Protein AF-A0A174LPF7-F1 (afdb_monomer_lite)

Structure (mmCIF, N/CA/C/O backbone):
data_AF-A0A174LPF7-F1
#
_entry.id   AF-A0A174LPF7-F1
#
loop_
_atom_site.group_PDB
_atom_site.id
_atom_site.type_symbol
_atom_site.label_atom_id
_atom_site.label_alt_id
_atom_site.label_comp_id
_atom_site.label_asym_id
_atom_site.label_entity_id
_atom_site.label_seq_id
_atom_site.pdbx_PDB_ins_code
_atom_site.Cartn_x
_atom_site.Cartn_y
_atom_site.Cartn_z
_atom_site.occupancy
_atom_site.B_iso_or_equiv
_atom_site.auth_seq_id
_atom_site.auth_comp_id
_atom_site.auth_asym_id
_atom_site.auth_atom_id
_atom_site.pdbx_PDB_model_num
ATOM 1 N N . MET A 1 1 ? 4.702 -25.827 23.800 1.00 35.09 1 MET A N 1
ATOM 2 C CA . MET A 1 1 ? 4.979 -24.722 24.752 1.00 35.09 1 MET A CA 1
ATOM 3 C C . MET A 1 1 ? 6.269 -23.929 24.448 1.00 35.09 1 MET A C 1
ATOM 5 O O . MET A 1 1 ? 6.502 -22.934 25.116 1.00 35.09 1 MET A O 1
ATOM 9 N N . GLN A 1 2 ? 7.081 -24.295 23.437 1.00 24.25 2 GLN A N 1
ATOM 10 C CA . GLN A 1 2 ? 8.323 -23.576 23.075 1.00 24.25 2 GLN A CA 1
ATOM 11 C C . GLN A 1 2 ? 8.188 -22.575 21.905 1.00 24.25 2 GLN A C 1
ATOM 13 O O . GLN A 1 2 ? 8.944 -21.614 21.863 1.00 24.25 2 GLN A O 1
ATOM 18 N N . ALA A 1 3 ? 7.202 -22.719 21.009 1.00 25.81 3 ALA A N 1
ATOM 19 C CA . ALA A 1 3 ? 7.060 -21.836 19.839 1.00 25.81 3 ALA A CA 1
ATOM 20 C C . ALA A 1 3 ? 6.482 -20.435 20.152 1.00 25.81 3 ALA A C 1
ATOM 22 O O . ALA A 1 3 ? 6.782 -19.470 19.453 1.00 25.81 3 ALA A O 1
ATOM 23 N N . LEU A 1 4 ? 5.700 -20.305 21.235 1.00 27.72 4 LEU A N 1
ATOM 24 C CA . LEU A 1 4 ? 5.130 -19.019 21.664 1.00 27.72 4 LEU A CA 1
ATOM 25 C C . LEU A 1 4 ? 6.169 -18.113 22.350 1.00 27.72 4 LEU A C 1
ATOM 27 O O . LEU A 1 4 ? 6.039 -16.897 22.313 1.00 27.72 4 LEU A O 1
ATOM 31 N N . ARG A 1 5 ? 7.224 -18.692 22.950 1.00 26.38 5 ARG A N 1
ATOM 32 C CA . ARG A 1 5 ? 8.275 -17.911 23.622 1.00 26.38 5 ARG A CA 1
ATOM 33 C C . ARG A 1 5 ? 9.136 -17.118 22.642 1.00 26.38 5 ARG A C 1
ATOM 35 O O . ARG A 1 5 ? 9.569 -16.038 23.010 1.00 26.38 5 ARG A O 1
ATOM 42 N N . LEU A 1 6 ? 9.370 -17.605 21.420 1.00 26.08 6 LEU A N 1
ATOM 43 C CA . LEU A 1 6 ? 10.203 -16.862 20.467 1.00 26.08 6 LEU A CA 1
ATOM 44 C C . LEU A 1 6 ? 9.486 -15.632 19.892 1.00 26.08 6 LEU A C 1
ATOM 46 O O . LEU A 1 6 ? 10.081 -14.565 19.849 1.00 26.08 6 LEU A O 1
ATOM 50 N N . HIS A 1 7 ? 8.208 -15.734 19.521 1.00 30.88 7 HIS A N 1
ATOM 51 C CA . HIS A 1 7 ? 7.513 -14.619 18.863 1.00 30.88 7 HIS A CA 1
ATOM 52 C C . HIS A 1 7 ? 7.208 -13.449 19.813 1.00 30.88 7 HIS A C 1
ATOM 54 O O . HIS A 1 7 ? 7.382 -12.292 19.438 1.00 30.88 7 HIS A O 1
ATOM 60 N N . SER A 1 8 ? 6.822 -13.725 21.064 1.00 35.22 8 SER A N 1
ATOM 61 C CA . SER A 1 8 ? 6.536 -12.668 22.047 1.00 35.22 8 SER A CA 1
ATOM 62 C C . SER A 1 8 ? 7.795 -11.940 22.531 1.00 35.22 8 SER A C 1
ATOM 64 O O . SER A 1 8 ? 7.734 -10.749 22.826 1.00 35.22 8 SER A O 1
ATOM 66 N N . ILE A 1 9 ? 8.937 -12.637 22.606 1.00 35.50 9 ILE A N 1
ATOM 67 C CA . ILE A 1 9 ? 10.212 -12.031 23.017 1.00 35.50 9 ILE A CA 1
ATOM 68 C C . ILE A 1 9 ? 10.747 -11.114 21.912 1.00 35.50 9 ILE A C 1
ATOM 70 O O . ILE A 1 9 ? 11.198 -10.022 22.226 1.00 35.50 9 ILE A O 1
ATOM 74 N N . VAL A 1 10 ? 10.640 -11.499 20.636 1.00 39.59 10 VAL A N 1
ATOM 75 C CA . VAL A 1 10 ? 11.173 -10.704 19.512 1.00 39.59 10 VAL A CA 1
ATOM 76 C C . VAL A 1 10 ? 10.425 -9.376 19.324 1.00 39.59 10 VAL A C 1
ATOM 78 O O . VAL A 1 10 ? 11.067 -8.356 19.091 1.00 39.59 10 VAL A O 1
ATOM 81 N N . ILE A 1 11 ? 9.097 -9.344 19.500 1.00 50.88 11 ILE A N 1
ATOM 82 C CA . ILE A 1 11 ? 8.309 -8.099 19.385 1.00 50.88 11 ILE A CA 1
ATOM 83 C C . ILE A 1 11 ? 8.646 -7.118 20.517 1.00 50.88 11 ILE A C 1
ATOM 85 O O . ILE A 1 11 ? 8.872 -5.937 20.268 1.00 50.88 11 ILE A O 1
ATOM 89 N N . MET A 1 12 ? 8.722 -7.603 21.760 1.00 55.94 12 MET A N 1
ATOM 90 C CA . MET A 1 12 ? 9.092 -6.757 22.903 1.00 55.94 12 MET A CA 1
ATOM 91 C C . MET A 1 12 ? 10.552 -6.298 22.817 1.00 55.94 12 MET A C 1
ATOM 93 O O . MET A 1 12 ? 10.872 -5.200 23.258 1.00 55.94 12 MET A O 1
ATOM 97 N N . HIS A 1 13 ? 11.436 -7.108 22.225 1.00 53.22 13 HIS A N 1
ATOM 98 C CA . HIS A 1 13 ? 12.832 -6.732 22.011 1.00 53.22 13 HIS A CA 1
ATOM 99 C C . HIS A 1 13 ? 12.942 -5.561 21.028 1.00 53.22 13 HIS A C 1
ATOM 101 O O . HIS A 1 13 ? 13.499 -4.531 21.388 1.00 53.22 13 HIS A O 1
ATOM 107 N N . LEU A 1 14 ? 12.282 -5.643 19.867 1.00 58.81 14 LEU A N 1
ATOM 108 C CA . LEU A 1 14 ? 12.283 -4.569 18.866 1.00 58.81 14 LEU A CA 1
ATOM 109 C C . LEU A 1 14 ? 11.761 -3.229 19.421 1.00 58.81 14 LEU A C 1
ATOM 111 O O . LEU A 1 14 ? 12.292 -2.162 19.114 1.00 58.81 14 LEU A O 1
ATOM 115 N N . LEU A 1 15 ? 10.715 -3.268 20.251 1.00 62.91 15 LEU A N 1
ATOM 116 C CA . LEU A 1 15 ? 10.114 -2.054 20.812 1.00 62.91 15 LEU A CA 1
ATOM 117 C C . LEU A 1 15 ? 10.929 -1.459 21.964 1.00 62.91 15 LEU A C 1
ATOM 119 O O . LEU A 1 15 ? 10.919 -0.241 22.144 1.00 62.91 15 LEU A O 1
ATOM 123 N N . SER A 1 16 ? 11.632 -2.294 22.725 1.00 68.06 16 SER A N 1
ATOM 124 C CA . SER A 1 16 ? 12.171 -1.921 24.036 1.00 68.06 16 SER A CA 1
ATOM 125 C C . SER A 1 16 ? 13.681 -2.139 24.175 1.00 68.06 16 SER A C 1
ATOM 127 O O . SER A 1 16 ? 14.219 -2.079 25.282 1.00 68.06 16 SER A O 1
ATOM 129 N N . GLU A 1 17 ? 14.384 -2.388 23.066 1.00 68.62 17 GLU A N 1
ATOM 130 C CA . GLU A 1 17 ? 15.843 -2.485 23.017 1.00 68.62 17 GLU A CA 1
ATOM 131 C C . GLU A 1 17 ? 16.508 -1.182 23.509 1.00 68.62 17 GLU A C 1
ATOM 133 O O . GLU A 1 17 ? 16.209 -0.101 22.990 1.00 68.62 17 GLU A O 1
ATOM 138 N N . PRO A 1 18 ? 17.447 -1.248 24.479 1.00 62.38 18 PRO A N 1
ATOM 139 C CA . PRO A 1 18 ? 18.093 -0.057 25.040 1.00 62.38 18 PRO A CA 1
ATOM 140 C C . PRO A 1 18 ? 18.895 0.765 24.023 1.00 62.38 18 PRO A C 1
ATOM 142 O O . PRO A 1 18 ? 19.121 1.955 24.233 1.00 62.38 18 PRO A O 1
ATOM 145 N N . VAL A 1 19 ? 19.348 0.125 22.941 1.00 60.69 19 VAL A N 1
ATOM 146 C CA . VAL A 1 19 ? 20.126 0.738 21.862 1.00 60.69 19 VAL A CA 1
ATOM 147 C C . VAL A 1 19 ? 19.432 0.408 20.545 1.00 60.69 19 VAL A C 1
ATOM 149 O O . VAL A 1 19 ? 19.578 -0.696 20.043 1.00 60.69 19 VAL A O 1
ATOM 152 N N . GLY A 1 20 ? 18.677 1.362 19.998 1.00 60.75 20 GLY A N 1
ATOM 153 C CA . GLY A 1 20 ? 18.018 1.217 18.693 1.00 60.75 20 GLY A CA 1
ATOM 154 C C . GLY A 1 20 ? 16.571 0.712 18.717 1.00 60.75 20 GLY A C 1
ATOM 155 O O . GLY A 1 20 ? 15.952 0.675 17.658 1.00 60.75 20 GLY A O 1
ATOM 156 N N . GLY A 1 21 ? 16.004 0.386 19.885 1.00 63.28 21 GLY A N 1
ATOM 157 C CA . GLY A 1 21 ? 14.573 0.097 20.013 1.00 63.28 21 GLY A CA 1
ATOM 158 C C . GLY A 1 21 ? 13.701 1.356 19.935 1.00 63.28 21 GLY A C 1
ATOM 159 O O . GLY A 1 21 ? 14.179 2.478 20.124 1.00 63.28 21 GLY A O 1
ATOM 160 N N . LEU A 1 22 ? 12.392 1.186 19.729 1.00 69.44 22 LEU A N 1
ATOM 161 C CA . LEU A 1 22 ? 11.415 2.289 19.617 1.00 69.44 22 LEU A CA 1
ATOM 162 C C . LEU A 1 22 ? 11.055 2.966 20.961 1.00 69.44 22 LEU A C 1
ATOM 164 O O . LEU A 1 22 ? 10.021 3.619 21.090 1.00 69.44 22 LEU A O 1
ATOM 168 N N . GLY A 1 23 ? 11.919 2.843 21.973 1.00 74.12 23 GLY A N 1
ATOM 169 C CA . GLY A 1 23 ? 11.807 3.554 23.248 1.00 74.12 23 GLY A CA 1
ATOM 170 C C . GLY A 1 23 ? 10.799 2.983 24.251 1.00 74.12 23 GLY A C 1
ATOM 171 O O . GLY A 1 23 ? 10.573 3.631 25.281 1.00 74.12 23 GLY A O 1
ATOM 172 N N . GLY A 1 24 ? 10.240 1.800 23.982 1.00 76.75 24 GLY A N 1
ATOM 173 C CA . GLY A 1 24 ? 9.290 1.087 24.835 1.00 76.75 24 GLY A CA 1
ATOM 174 C C . GLY A 1 24 ? 9.879 0.591 26.159 1.00 76.75 24 GLY A C 1
ATOM 175 O O . GLY A 1 24 ? 11.095 0.544 26.362 1.00 76.75 24 GLY A O 1
ATOM 176 N N . ASP A 1 25 ? 8.999 0.228 27.094 1.00 80.88 25 ASP A N 1
ATOM 177 C CA . ASP A 1 25 ? 9.396 -0.394 28.360 1.00 80.88 25 ASP A CA 1
ATOM 178 C C . ASP A 1 25 ? 9.857 -1.837 28.145 1.00 80.88 25 ASP A C 1
ATOM 180 O O . ASP A 1 25 ? 9.194 -2.618 27.464 1.00 80.88 25 ASP A O 1
ATOM 184 N N . PHE A 1 26 ? 10.969 -2.223 28.764 1.00 79.88 26 PHE A N 1
ATOM 185 C CA . PHE A 1 26 ? 11.439 -3.616 28.822 1.00 79.88 26 PHE A CA 1
ATOM 186 C C . PHE A 1 26 ? 11.238 -4.241 30.212 1.00 79.88 26 PHE A C 1
ATOM 188 O O . PHE A 1 26 ? 11.341 -5.456 30.374 1.00 79.88 26 PHE A O 1
ATOM 195 N N . GLU A 1 27 ? 10.920 -3.420 31.212 1.00 83.56 27 GLU A N 1
ATOM 196 C CA . GLU A 1 27 ? 10.634 -3.829 32.582 1.00 83.56 27 GLU A CA 1
ATOM 197 C C . GLU A 1 27 ? 9.210 -3.431 32.962 1.00 83.56 27 GLU A C 1
ATOM 199 O O . GLU A 1 27 ? 8.747 -2.325 32.671 1.00 83.56 27 GLU A O 1
ATOM 204 N N . PHE A 1 28 ? 8.525 -4.336 33.661 1.00 88.81 28 PHE A N 1
ATOM 205 C CA . PHE A 1 28 ? 7.132 -4.161 34.050 1.00 88.81 28 PHE A CA 1
ATOM 206 C C . PHE A 1 28 ? 6.927 -4.560 35.508 1.00 88.81 28 PHE A C 1
ATOM 208 O O . PHE A 1 28 ? 7.426 -5.588 35.965 1.00 88.81 28 PHE A O 1
ATOM 215 N N . THR A 1 29 ? 6.150 -3.761 36.234 1.00 92.50 29 THR A N 1
ATOM 216 C CA . THR A 1 29 ? 5.689 -4.083 37.588 1.00 92.50 29 THR A CA 1
ATOM 217 C C . THR A 1 29 ? 4.285 -4.667 37.517 1.00 92.50 29 THR A C 1
ATOM 219 O O . THR A 1 29 ? 3.397 -4.062 36.918 1.00 92.50 29 THR A O 1
ATOM 222 N N . ILE A 1 30 ? 4.060 -5.827 38.139 1.00 93.69 30 ILE A N 1
ATOM 223 C CA . ILE A 1 30 ? 2.714 -6.400 38.274 1.00 93.69 30 ILE A CA 1
ATOM 224 C C . ILE A 1 30 ? 1.941 -5.575 39.304 1.00 93.69 30 ILE A C 1
ATOM 226 O O . ILE A 1 30 ? 2.319 -5.510 40.470 1.00 93.69 30 ILE A O 1
ATOM 230 N N . MET A 1 31 ? 0.846 -4.965 38.865 1.00 94.31 31 MET A N 1
ATOM 231 C CA . MET A 1 31 ? -0.029 -4.131 39.691 1.00 94.31 31 MET A CA 1
ATOM 232 C C . MET A 1 31 ? -1.136 -4.968 40.334 1.00 94.31 31 MET A C 1
ATOM 234 O O . MET A 1 31 ? -1.516 -4.739 41.478 1.00 94.31 31 MET A O 1
ATOM 238 N N . SER A 1 32 ? -1.658 -5.954 39.601 1.00 94.94 32 SER A N 1
ATOM 239 C CA . SER A 1 32 ? -2.578 -6.966 40.126 1.00 94.94 32 SER A CA 1
ATOM 240 C C . SER A 1 32 ? -2.555 -8.220 39.253 1.00 94.94 32 SER A C 1
ATOM 242 O O . SER A 1 32 ? -2.252 -8.148 38.060 1.00 94.94 32 SER A O 1
ATOM 244 N N . ALA A 1 33 ? -2.889 -9.367 39.843 1.00 94.44 33 ALA A N 1
ATOM 245 C CA . ALA A 1 33 ? -3.016 -10.631 39.132 1.00 94.44 33 ALA A CA 1
ATOM 246 C C . ALA A 1 33 ? -4.254 -11.385 39.627 1.00 94.44 33 ALA A C 1
ATOM 248 O O . ALA A 1 33 ? -4.364 -11.708 40.810 1.00 94.44 33 ALA A O 1
ATOM 249 N N . ALA A 1 34 ? -5.173 -11.661 38.710 1.00 93.12 34 ALA A N 1
ATOM 250 C CA . ALA A 1 34 ? -6.378 -12.449 38.914 1.00 93.12 34 ALA A CA 1
ATOM 251 C C . ALA A 1 34 ? -6.522 -13.476 37.771 1.00 93.12 34 ALA A C 1
ATOM 253 O O . ALA A 1 34 ? -5.907 -13.303 36.715 1.00 93.12 34 ALA A O 1
ATOM 254 N N . PRO A 1 35 ? -7.307 -14.558 37.946 1.00 90.19 35 PRO A N 1
ATOM 255 C CA . PRO A 1 35 ? -7.468 -15.582 36.911 1.00 90.19 35 PRO A CA 1
ATOM 256 C C . PRO A 1 35 ? -7.989 -15.057 35.566 1.00 90.19 35 PRO A C 1
ATOM 258 O O . PRO A 1 35 ? -7.721 -15.674 34.542 1.00 90.19 35 PRO A O 1
ATOM 261 N N . ASP A 1 36 ? -8.732 -13.952 35.574 1.00 90.81 36 ASP A N 1
ATOM 262 C CA . ASP A 1 36 ? -9.357 -13.307 34.417 1.00 90.81 36 ASP A CA 1
ATOM 263 C C . ASP A 1 36 ? -8.537 -12.142 33.844 1.00 90.81 36 ASP A C 1
ATOM 265 O O . ASP A 1 36 ? -8.788 -11.729 32.714 1.00 90.81 36 ASP A O 1
ATOM 269 N N . LYS A 1 37 ? -7.565 -11.601 34.590 1.00 92.69 37 LYS A N 1
ATOM 270 C CA . LYS A 1 37 ? -6.711 -10.502 34.121 1.00 92.69 37 LYS A CA 1
ATOM 271 C C . LYS A 1 37 ? -5.432 -10.340 34.933 1.00 92.69 37 LYS A C 1
ATOM 273 O O . LYS A 1 37 ? -5.424 -10.457 36.158 1.00 92.69 37 LYS A O 1
ATOM 278 N N . VAL A 1 38 ? -4.362 -9.942 34.255 1.00 93.88 38 VAL A N 1
ATOM 279 C CA . VAL A 1 38 ? -3.139 -9.434 34.890 1.00 93.88 38 VAL A CA 1
ATOM 280 C C . VAL A 1 38 ? -2.937 -7.995 34.447 1.00 93.88 38 VAL A C 1
ATOM 282 O O . VAL A 1 38 ? -2.972 -7.702 33.255 1.00 93.88 38 VAL A O 1
ATOM 285 N N . VAL A 1 39 ? -2.731 -7.093 35.401 1.00 93.31 39 VAL A N 1
ATOM 286 C CA . VAL A 1 39 ? -2.474 -5.677 35.128 1.00 93.31 39 VAL A CA 1
ATOM 287 C C . VAL A 1 39 ? -1.027 -5.372 35.475 1.00 93.31 39 VAL A C 1
ATOM 289 O O . VAL A 1 39 ? -0.579 -5.677 36.581 1.00 93.31 39 VAL A O 1
ATOM 292 N N . MET A 1 40 ? -0.304 -4.756 34.549 1.00 94.19 40 MET A N 1
ATOM 293 C CA . MET A 1 40 ? 1.101 -4.385 34.701 1.00 94.19 40 MET A CA 1
ATOM 294 C C . MET A 1 40 ? 1.310 -2.905 34.376 1.00 94.19 40 MET A C 1
ATOM 296 O O . MET A 1 40 ? 0.501 -2.309 33.670 1.00 94.19 40 MET A O 1
ATOM 300 N N . SER A 1 41 ? 2.394 -2.318 34.874 1.00 92.25 41 SER A N 1
ATOM 301 C CA . SER A 1 41 ? 2.834 -0.962 34.531 1.00 92.25 41 SER A CA 1
ATOM 302 C C . SER A 1 41 ? 4.277 -0.994 34.035 1.00 92.25 41 SER A C 1
ATOM 304 O O . SER A 1 41 ? 5.121 -1.619 34.681 1.00 92.25 41 SER A O 1
ATOM 306 N N . GLY A 1 42 ? 4.562 -0.348 32.904 1.00 88.81 42 GLY A N 1
ATOM 307 C CA . GLY A 1 42 ? 5.932 -0.154 32.418 1.00 88.81 42 GLY A CA 1
ATOM 308 C C . GLY A 1 42 ? 6.747 0.715 33.379 1.00 88.81 42 GLY A C 1
ATOM 309 O O . GLY A 1 42 ? 6.222 1.678 33.936 1.00 88.81 42 GLY A O 1
ATOM 310 N N . THR A 1 43 ? 8.013 0.393 33.632 1.00 85.38 43 THR A N 1
ATOM 311 C CA . THR A 1 43 ? 8.812 1.112 34.646 1.00 85.38 43 THR A CA 1
ATOM 312 C C . THR A 1 43 ? 9.196 2.532 34.230 1.00 85.38 43 THR A C 1
ATOM 314 O O . THR A 1 43 ? 9.248 3.422 35.087 1.00 85.38 43 THR A O 1
ATOM 317 N N . LYS A 1 44 ? 9.425 2.764 32.934 1.00 84.38 44 LYS A N 1
ATOM 318 C CA . LYS A 1 44 ? 9.841 4.044 32.354 1.00 84.38 44 LYS A CA 1
ATOM 319 C C . LYS A 1 44 ? 8.640 4.883 31.935 1.00 84.38 44 LYS A C 1
ATOM 321 O O . LYS A 1 44 ? 8.530 6.020 32.385 1.00 84.38 44 LYS A O 1
ATOM 326 N N . THR A 1 45 ? 7.744 4.354 31.099 1.00 85.31 45 THR A N 1
ATOM 327 C CA . THR A 1 45 ? 6.606 5.142 30.578 1.00 85.31 45 THR A CA 1
ATOM 328 C C . THR A 1 45 ? 5.441 5.223 31.556 1.00 85.31 45 THR A C 1
ATOM 330 O O . T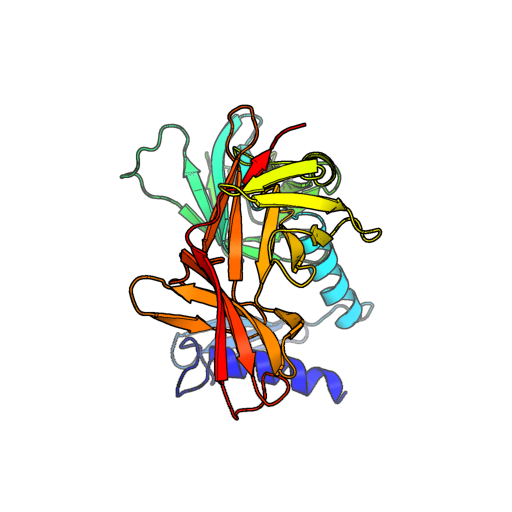HR A 1 45 ? 4.628 6.135 31.460 1.00 85.31 45 THR A O 1
ATOM 333 N N . ARG A 1 46 ? 5.357 4.276 32.503 1.00 88.44 46 ARG A N 1
ATOM 334 C CA . ARG A 1 46 ? 4.206 4.082 33.401 1.00 88.44 46 ARG A CA 1
ATOM 335 C C . ARG A 1 46 ? 2.905 3.709 32.691 1.00 88.44 46 ARG A C 1
ATOM 337 O O . ARG A 1 46 ? 1.864 3.663 33.346 1.00 88.44 46 ARG A O 1
ATOM 344 N N . ASN A 1 47 ? 2.962 3.341 31.410 1.00 85.50 47 ASN A N 1
ATOM 345 C CA . ASN A 1 47 ? 1.812 2.820 30.681 1.00 85.50 47 ASN A CA 1
ATOM 346 C C . ASN A 1 47 ? 1.257 1.563 31.354 1.00 85.50 47 ASN A C 1
ATOM 348 O O . ASN A 1 47 ? 2.007 0.681 31.779 1.00 85.50 47 ASN A O 1
ATOM 352 N N . MET A 1 48 ? -0.070 1.488 31.434 1.00 86.88 48 MET A N 1
ATOM 353 C CA . MET A 1 48 ? -0.788 0.367 32.029 1.00 86.88 48 MET A CA 1
ATOM 354 C C . MET A 1 48 ? -1.120 -0.671 30.956 1.00 86.88 48 MET A C 1
ATOM 356 O O . MET A 1 48 ? -1.759 -0.361 29.955 1.00 86.88 48 MET A O 1
ATOM 360 N N . ILE A 1 49 ? -0.719 -1.918 31.183 1.00 86.38 49 ILE A N 1
ATOM 361 C CA . ILE A 1 49 ? -0.959 -3.048 30.285 1.00 86.38 49 ILE A CA 1
ATOM 362 C C . ILE A 1 49 ? -1.919 -4.009 30.971 1.00 86.38 49 ILE A C 1
ATOM 364 O O . ILE A 1 49 ? -1.644 -4.490 32.070 1.00 86.38 49 ILE A O 1
ATOM 368 N N . THR A 1 50 ? -3.033 -4.316 30.309 1.00 87.88 50 THR A N 1
ATOM 369 C CA . THR A 1 50 ? -3.980 -5.338 30.768 1.00 87.88 50 THR A CA 1
ATOM 370 C C . THR A 1 50 ? -3.850 -6.575 29.894 1.00 87.88 50 THR A C 1
ATOM 372 O O . THR A 1 50 ? -4.165 -6.543 28.707 1.00 87.88 50 THR A O 1
ATOM 375 N N . LEU A 1 51 ? -3.400 -7.676 30.486 1.00 87.88 51 LEU A N 1
ATOM 376 C CA . LEU A 1 51 ? -3.341 -8.982 29.846 1.00 87.88 51 LEU A CA 1
ATOM 377 C C . LEU A 1 51 ? -4.618 -9.753 30.166 1.00 87.88 51 LEU A C 1
ATOM 379 O O . LEU A 1 51 ? -4.915 -10.007 31.335 1.00 87.88 51 LEU A O 1
ATOM 383 N N . THR A 1 52 ? -5.343 -10.145 29.123 1.00 87.25 52 THR A N 1
ATOM 384 C CA . THR A 1 52 ? -6.547 -10.977 29.232 1.00 87.25 52 THR A CA 1
ATOM 385 C C . THR A 1 52 ? -6.201 -12.396 28.769 1.00 87.25 52 THR A C 1
ATOM 387 O O . THR A 1 52 ? -5.603 -12.545 27.700 1.00 87.25 52 THR A O 1
ATOM 390 N N . PRO A 1 53 ? -6.509 -13.445 29.551 1.00 88.00 53 PRO A N 1
ATOM 391 C CA . PRO A 1 53 ? -6.259 -14.820 29.150 1.00 88.00 53 PRO A CA 1
ATOM 392 C C . PRO A 1 53 ? -7.144 -15.200 27.961 1.00 88.00 53 PRO A C 1
ATOM 394 O O . PRO A 1 53 ? -8.309 -14.812 27.882 1.00 88.00 53 PRO A O 1
ATOM 397 N N . MET A 1 54 ? -6.593 -16.001 27.050 1.00 87.69 54 MET A N 1
ATOM 398 C CA . MET A 1 54 ? -7.364 -16.537 25.930 1.00 87.69 54 MET A CA 1
ATOM 399 C C . MET A 1 54 ? -8.501 -17.444 26.420 1.00 87.69 54 MET A C 1
ATOM 401 O O . MET A 1 54 ? -8.280 -18.226 27.353 1.00 87.69 54 MET A O 1
ATOM 405 N N . PRO A 1 55 ? -9.681 -17.406 25.769 1.00 87.69 55 PRO A N 1
ATOM 406 C CA . PRO A 1 55 ? -10.737 -18.388 25.998 1.00 87.69 55 PRO A CA 1
ATOM 407 C C . PRO A 1 55 ? -10.197 -19.814 25.849 1.00 87.69 55 PRO A C 1
ATOM 409 O O . PRO A 1 55 ? -9.408 -20.088 24.943 1.00 87.69 55 PRO A O 1
ATOM 412 N N . LYS A 1 56 ? -10.615 -20.735 26.724 1.00 87.56 56 LYS A N 1
ATOM 413 C CA . LYS A 1 56 ? -10.082 -22.113 26.763 1.00 87.56 56 LYS A CA 1
ATOM 414 C C . LYS A 1 56 ? -10.377 -22.891 25.483 1.00 87.56 56 LYS A C 1
ATOM 416 O O . LYS A 1 56 ? -9.663 -23.826 25.136 1.00 87.56 56 LYS A O 1
ATOM 421 N N . GLU A 1 57 ? -11.433 -22.490 24.801 1.00 90.19 57 GLU A N 1
ATOM 422 C CA . GLU A 1 57 ? -11.985 -23.077 23.591 1.00 90.19 57 GLU A CA 1
ATOM 423 C C . GLU A 1 57 ? -11.241 -22.596 22.337 1.00 90.19 57 GLU A C 1
ATOM 425 O O . GLU A 1 57 ? -11.510 -23.081 21.240 1.00 90.19 57 GLU A O 1
ATOM 430 N N . ARG A 1 58 ? -10.300 -21.651 22.482 1.00 86.88 58 ARG A N 1
ATOM 431 C CA . ARG A 1 58 ? -9.610 -21.003 21.368 1.00 86.88 58 ARG A CA 1
ATOM 432 C C . ARG A 1 58 ? -8.096 -21.074 21.510 1.00 86.88 58 ARG A C 1
ATOM 434 O O . ARG A 1 58 ? -7.525 -20.815 22.565 1.00 86.88 58 ARG A O 1
ATOM 441 N N . THR A 1 59 ? -7.420 -21.371 20.405 1.00 89.75 59 THR A N 1
ATOM 442 C CA . THR A 1 59 ? -5.955 -21.335 20.353 1.00 89.75 59 THR A CA 1
ATOM 443 C C . THR A 1 59 ? -5.462 -19.943 19.960 1.00 89.75 59 THR A C 1
ATOM 445 O O . THR A 1 59 ? -6.115 -19.241 19.187 1.00 89.75 59 THR A O 1
ATOM 448 N N . TRP A 1 60 ? -4.271 -19.564 20.430 1.00 88.19 60 TRP A N 1
ATOM 449 C CA . TRP A 1 60 ? -3.605 -18.328 20.002 1.00 88.19 60 TRP A CA 1
ATOM 450 C C . TRP A 1 60 ? -3.440 -18.244 18.482 1.00 88.19 60 TRP A C 1
ATOM 452 O O . TRP A 1 60 ? -3.708 -17.198 17.906 1.00 88.19 60 TRP A O 1
ATOM 462 N N . THR A 1 61 ? -3.058 -19.349 17.835 1.00 90.31 61 THR A N 1
ATOM 463 C CA . THR A 1 61 ? -2.901 -19.417 16.376 1.00 90.31 61 THR A CA 1
ATOM 464 C C . THR A 1 61 ? -4.199 -19.050 15.661 1.00 90.31 61 THR A C 1
ATOM 466 O O . THR A 1 61 ? -4.199 -18.108 14.882 1.00 90.31 61 THR A O 1
ATO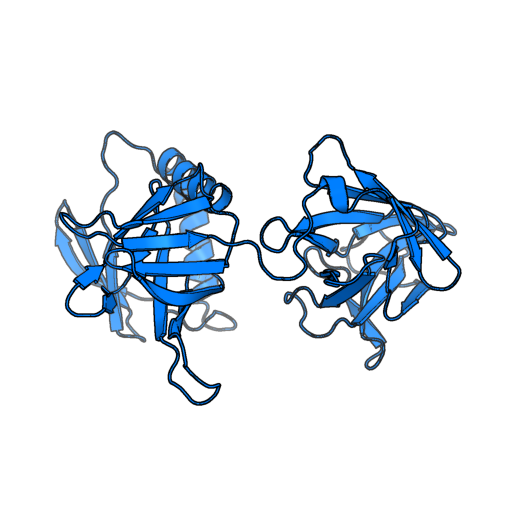M 469 N N . SER A 1 62 ? -5.321 -19.684 16.024 1.00 92.50 62 SER A N 1
ATOM 470 C CA . SER A 1 62 ? -6.625 -19.385 15.408 1.00 92.50 62 SER A CA 1
ATOM 471 C C . SER A 1 62 ? -7.116 -17.953 15.656 1.00 92.50 62 SER A C 1
ATOM 473 O O . SER A 1 62 ? -7.892 -17.409 14.876 1.00 92.50 62 SER A O 1
ATOM 475 N N . TYR A 1 63 ? -6.704 -17.331 16.766 1.00 92.00 63 TYR A N 1
ATOM 476 C CA . TYR A 1 63 ? -7.005 -15.926 17.031 1.00 92.00 63 TYR A CA 1
ATOM 477 C C . TYR A 1 63 ? -6.196 -15.006 16.122 1.00 92.00 63 TYR A C 1
ATOM 479 O O . TYR A 1 63 ? -6.773 -14.158 15.451 1.00 92.00 63 TYR A O 1
ATOM 487 N N . LEU A 1 64 ? -4.879 -15.208 16.059 1.00 92.50 64 LEU A N 1
ATOM 488 C CA . LEU A 1 64 ? -3.990 -14.389 15.237 1.00 92.50 64 LEU A CA 1
ATOM 489 C C . LEU A 1 64 ? -4.299 -14.528 13.742 1.00 92.50 64 LEU A C 1
ATOM 491 O O . LEU A 1 64 ? -4.297 -13.528 13.037 1.00 92.50 64 LEU A O 1
ATOM 495 N N . GLU A 1 65 ? -4.636 -15.729 13.270 1.00 93.44 65 GLU A N 1
ATOM 496 C CA . GLU A 1 65 ? -5.116 -15.941 11.898 1.00 93.44 65 GLU A CA 1
ATOM 497 C C . GLU A 1 65 ? -6.397 -15.146 11.615 1.00 93.44 65 GLU A C 1
ATOM 499 O O . GLU A 1 65 ? -6.516 -14.543 10.554 1.00 93.44 65 GLU A O 1
ATOM 504 N N . GLY A 1 66 ? -7.328 -15.085 12.573 1.00 94.25 66 GLY A N 1
ATOM 505 C CA . GLY A 1 66 ? -8.535 -14.264 12.460 1.00 94.25 66 GLY A CA 1
ATOM 506 C C . GLY A 1 66 ? -8.232 -12.765 12.415 1.00 94.25 66 GLY A C 1
ATOM 507 O O . GLY A 1 66 ? -8.801 -12.053 11.596 1.00 94.25 66 GLY A O 1
ATOM 508 N N . VAL A 1 67 ? -7.300 -12.290 13.248 1.00 94.69 67 VAL A N 1
ATOM 509 C CA . VAL A 1 67 ? -6.837 -10.890 13.239 1.00 94.69 67 VAL A CA 1
ATOM 510 C C . VAL A 1 67 ? -6.230 -10.523 11.881 1.00 94.69 67 VAL A C 1
ATOM 512 O O . VAL A 1 67 ? -6.583 -9.489 11.320 1.00 94.69 67 VAL A O 1
ATOM 515 N N . LEU A 1 68 ? -5.364 -11.379 11.329 1.00 93.75 68 LEU A N 1
ATOM 516 C CA . LEU A 1 68 ? -4.749 -11.166 10.014 1.00 93.75 68 LEU A CA 1
ATOM 517 C C . LEU A 1 68 ? -5.788 -11.202 8.889 1.00 93.75 68 LEU A C 1
ATOM 519 O O . LEU A 1 68 ? -5.822 -10.300 8.060 1.00 93.75 68 LEU A O 1
ATOM 523 N N . ALA A 1 69 ? -6.690 -12.187 8.897 1.00 94.19 69 ALA A N 1
ATOM 524 C CA . ALA A 1 69 ? -7.759 -12.282 7.905 1.00 94.19 69 ALA A CA 1
ATOM 525 C C . ALA A 1 69 ? -8.679 -11.055 7.934 1.00 94.19 69 ALA A C 1
ATOM 527 O O . ALA A 1 69 ?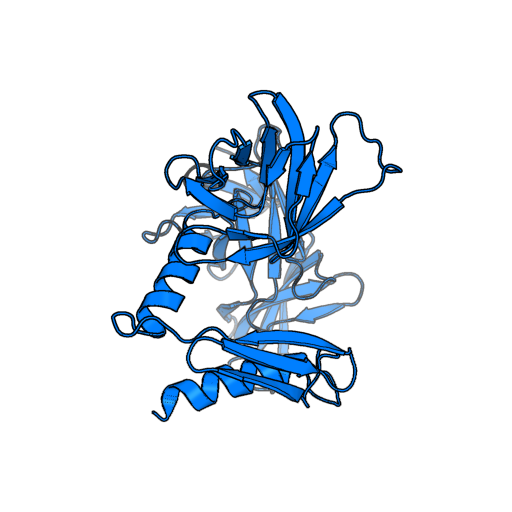 -9.134 -10.586 6.893 1.00 94.19 69 ALA A O 1
ATOM 528 N N . ASN A 1 70 ? -8.943 -10.523 9.125 1.00 93.88 70 ASN A N 1
ATOM 529 C CA . ASN A 1 70 ? -9.725 -9.314 9.304 1.00 93.88 70 ASN A CA 1
ATOM 530 C C . ASN A 1 70 ? -9.008 -8.069 8.746 1.00 93.88 70 ASN A C 1
ATOM 532 O O . ASN A 1 70 ? -9.618 -7.280 8.023 1.00 93.88 70 ASN A O 1
ATOM 536 N N . GLN A 1 71 ? -7.710 -7.930 9.021 1.00 92.56 71 GLN A N 1
ATOM 537 C CA . GLN A 1 71 ? -6.874 -6.873 8.450 1.00 92.56 71 GLN A CA 1
ATOM 538 C C . GLN A 1 71 ? -6.826 -6.953 6.913 1.00 92.56 71 GLN A C 1
ATOM 540 O O . GLN A 1 71 ? -6.995 -5.941 6.236 1.00 92.56 71 GLN A O 1
ATOM 545 N N . ASP A 1 72 ? -6.676 -8.153 6.352 1.00 92.19 72 ASP A N 1
ATOM 546 C CA . ASP A 1 72 ? -6.645 -8.378 4.901 1.00 92.19 72 ASP A CA 1
ATOM 547 C C . ASP A 1 72 ? -8.008 -8.137 4.228 1.00 92.19 72 ASP A C 1
ATOM 549 O O . ASP A 1 72 ? -8.085 -7.729 3.062 1.00 92.19 72 ASP A O 1
ATOM 553 N N . ALA A 1 73 ? -9.104 -8.402 4.945 1.00 92.19 73 ALA A N 1
ATOM 554 C CA . ALA A 1 73 ? -10.460 -8.194 4.449 1.00 92.19 73 ALA A CA 1
ATOM 555 C C . ALA A 1 73 ? -10.795 -6.705 4.312 1.00 92.19 73 ALA A C 1
ATOM 557 O O . ALA A 1 73 ? -11.427 -6.313 3.327 1.00 92.19 73 ALA A O 1
ATOM 558 N N . ILE A 1 74 ? -10.342 -5.880 5.258 1.00 94.38 74 ILE A N 1
ATOM 559 C CA . ILE A 1 74 ? -10.522 -4.424 5.247 1.00 94.38 74 ILE A CA 1
ATOM 560 C C . ILE A 1 74 ? -9.248 -3.754 4.727 1.00 94.38 74 ILE A C 1
ATOM 562 O O . ILE A 1 74 ? -8.557 -3.008 5.407 1.00 94.38 74 ILE A O 1
ATOM 566 N N . PHE A 1 75 ? -8.933 -4.057 3.471 1.00 92.31 75 PHE A N 1
ATOM 567 C CA . PHE A 1 75 ? -7.677 -3.673 2.828 1.00 92.31 75 PHE A CA 1
ATOM 568 C C . PHE A 1 75 ? -7.553 -2.177 2.490 1.00 92.31 75 PHE A C 1
ATOM 570 O O . PHE A 1 75 ? -6.492 -1.751 2.034 1.00 92.31 75 PHE A O 1
ATOM 577 N N . LEU A 1 76 ? -8.626 -1.389 2.612 1.00 94.75 76 LEU A N 1
ATOM 578 C CA . LEU A 1 76 ? -8.598 0.054 2.364 1.00 94.75 76 LEU A CA 1
ATOM 579 C C . LEU A 1 76 ? -8.198 0.797 3.638 1.00 94.75 76 LEU A C 1
ATOM 581 O O . LEU A 1 76 ? -8.654 0.461 4.720 1.00 94.75 76 LEU A O 1
ATOM 585 N N . GLY A 1 77 ? -7.386 1.844 3.485 1.00 93.38 77 GLY A N 1
ATOM 586 C CA . GLY A 1 77 ? -7.002 2.746 4.576 1.00 93.38 77 GLY A CA 1
ATOM 587 C C . GLY A 1 77 ? -7.778 4.065 4.579 1.00 93.38 77 GLY A C 1
ATOM 588 O O . GLY A 1 77 ? -7.352 5.018 5.221 1.00 93.38 77 GLY A O 1
ATOM 589 N N . THR A 1 78 ? -8.866 4.167 3.815 1.00 96.62 78 THR A N 1
ATOM 590 C CA . THR A 1 78 ? -9.614 5.412 3.592 1.00 96.62 78 THR A CA 1
ATOM 591 C C . THR A 1 78 ? -11.094 5.215 3.870 1.00 96.62 78 THR A C 1
ATOM 593 O O . THR A 1 78 ? -11.760 4.409 3.215 1.00 96.62 78 THR A O 1
ATOM 596 N N . PHE A 1 79 ? -11.619 5.983 4.825 1.00 97.62 79 PHE A N 1
ATOM 597 C CA . PHE A 1 79 ? -12.996 5.870 5.296 1.00 97.62 79 PHE A CA 1
ATOM 598 C C . PHE A 1 79 ? -13.654 7.232 5.491 1.00 97.62 79 PHE A C 1
ATOM 600 O O . PHE A 1 79 ? -13.001 8.232 5.773 1.00 97.62 79 PHE A O 1
ATOM 607 N N . LYS A 1 80 ? -14.974 7.270 5.397 1.00 97.50 80 LYS A N 1
ATOM 608 C CA . LYS A 1 80 ? -15.818 8.346 5.900 1.00 97.50 80 LYS A CA 1
ATOM 609 C C . LYS A 1 80 ? -16.370 7.925 7.246 1.00 97.50 80 LYS A C 1
ATOM 611 O O . LYS A 1 80 ? -16.928 6.835 7.367 1.00 97.50 80 LYS A O 1
ATOM 616 N N . LEU A 1 81 ? -16.237 8.775 8.256 1.00 97.69 81 LEU A N 1
ATOM 617 C CA . LEU A 1 81 ? -16.924 8.543 9.520 1.00 97.69 81 LEU A CA 1
ATOM 618 C C . LEU A 1 81 ? -18.381 8.986 9.374 1.00 97.69 81 LEU A C 1
ATOM 620 O O . LEU A 1 81 ? -18.667 10.177 9.259 1.00 97.69 81 LEU A O 1
ATOM 624 N N . MET A 1 82 ? -19.293 8.023 9.401 1.00 97.81 82 MET A N 1
ATOM 625 C CA . MET A 1 82 ? -20.737 8.224 9.380 1.00 97.81 82 MET A CA 1
ATOM 626 C C . MET A 1 82 ? -21.292 8.031 10.791 1.00 97.81 82 MET A C 1
ATOM 628 O O . MET A 1 82 ? -20.983 7.030 11.432 1.00 97.81 82 MET A O 1
ATOM 632 N N . VAL A 1 83 ? -22.120 8.961 11.273 1.00 97.31 83 VAL A N 1
ATOM 633 C CA . VAL A 1 83 ? -22.815 8.865 12.571 1.00 97.31 83 VAL A CA 1
ATOM 634 C C . VAL A 1 83 ? -24.267 9.302 12.391 1.00 97.31 83 VAL A C 1
ATOM 636 O O . VAL A 1 83 ? -24.524 10.410 11.913 1.00 97.31 83 VAL A O 1
ATOM 639 N N . ASN A 1 84 ? -25.223 8.451 12.772 1.00 96.25 84 ASN A N 1
ATOM 640 C CA . ASN A 1 84 ? -26.666 8.662 12.591 1.00 96.25 84 ASN A CA 1
ATOM 641 C C . ASN A 1 84 ? -27.019 9.090 11.150 1.00 96.25 84 ASN A C 1
ATOM 643 O O . ASN A 1 84 ? -27.712 10.090 10.931 1.00 96.25 84 ASN A O 1
ATOM 647 N N . GLY A 1 85 ? -26.445 8.399 10.161 1.00 94.06 85 GLY A N 1
ATOM 648 C CA . GLY A 1 85 ? -26.613 8.689 8.732 1.00 94.06 85 GLY A CA 1
ATOM 649 C C . GLY A 1 85 ? -25.952 9.974 8.207 1.00 94.06 85 GLY A C 1
ATOM 650 O O . GLY A 1 85 ? -26.176 10.326 7.050 1.00 94.06 85 GLY A O 1
ATOM 651 N N . LYS A 1 86 ? -25.151 10.693 9.008 1.00 95.38 86 LYS A N 1
ATOM 652 C CA . LYS A 1 86 ? -24.451 11.922 8.587 1.00 95.38 86 LYS A CA 1
ATOM 653 C C . LYS A 1 86 ? -22.944 11.724 8.505 1.00 95.38 86 LYS A C 1
ATOM 655 O O . LYS A 1 86 ? -22.347 11.156 9.415 1.00 95.38 86 LYS A O 1
ATOM 660 N N . GLU A 1 87 ? -22.335 12.270 7.457 1.00 96.56 87 GLU A N 1
ATOM 661 C CA . GLU A 1 87 ? -20.880 12.305 7.298 1.00 96.56 87 GLU A CA 1
ATOM 662 C C . GLU A 1 87 ? -20.263 13.344 8.244 1.00 96.56 87 GLU A C 1
ATOM 664 O O . GLU A 1 87 ? -20.574 14.537 8.177 1.00 96.56 87 GLU A O 1
ATOM 669 N N . VAL A 1 88 ? -19.392 12.879 9.136 1.00 95.75 88 VAL A N 1
ATOM 670 C CA . VAL A 1 88 ? -18.654 13.693 10.112 1.00 95.75 88 VAL A CA 1
ATOM 671 C C . VAL A 1 88 ? -17.355 14.218 9.506 1.00 95.75 88 VAL A C 1
ATOM 673 O O . VAL A 1 88 ? -16.975 15.365 9.748 1.00 95.75 88 VAL A O 1
ATOM 676 N N . GLY A 1 89 ? -16.672 13.384 8.724 1.00 94.69 89 GLY A N 1
ATOM 677 C CA . GLY A 1 89 ? -15.368 13.701 8.161 1.00 94.69 89 GLY A CA 1
ATOM 678 C C . GLY A 1 89 ? -14.708 12.511 7.476 1.00 94.69 89 GLY A C 1
ATOM 679 O O . GLY A 1 89 ? -15.247 11.400 7.453 1.00 94.69 89 GLY A O 1
ATOM 680 N N . SER A 1 90 ? -13.511 12.760 6.953 1.00 95.44 90 SER A N 1
ATOM 681 C CA . SER A 1 90 ? -12.656 11.745 6.340 1.00 95.44 90 SER A CA 1
ATOM 682 C C . SER A 1 90 ? -11.679 11.166 7.356 1.00 95.44 90 SER A C 1
ATOM 684 O O . SER A 1 90 ? -11.188 11.860 8.244 1.00 95.44 90 SER A O 1
ATOM 686 N N . VAL A 1 91 ? -11.398 9.880 7.222 1.00 96.62 91 VAL A N 1
ATOM 687 C CA . VAL A 1 91 ? -10.495 9.115 8.067 1.00 96.62 91 VAL A CA 1
ATOM 688 C C . VAL A 1 91 ? -9.465 8.449 7.171 1.00 96.62 91 VAL A C 1
ATOM 690 O O . VAL A 1 91 ? -9.819 7.719 6.243 1.00 96.62 91 VAL A O 1
ATOM 693 N N . VAL A 1 92 ? -8.192 8.694 7.466 1.00 95.69 92 VAL A N 1
ATOM 694 C CA . VAL A 1 92 ? -7.066 7.993 6.845 1.00 95.69 92 VAL A CA 1
ATOM 695 C C . VAL A 1 92 ? -6.397 7.134 7.903 1.00 95.69 92 VAL A C 1
ATOM 697 O O . VAL A 1 92 ? -6.178 7.584 9.025 1.00 95.69 92 VAL A O 1
ATOM 700 N N . GLN A 1 93 ? -6.109 5.891 7.554 1.00 94.81 93 GLN A N 1
ATOM 701 C CA . GLN A 1 93 ? -5.368 4.964 8.385 1.00 94.81 93 GLN A CA 1
ATOM 702 C C . GLN A 1 93 ? -3.883 5.043 8.053 1.00 94.81 93 GLN A C 1
ATOM 704 O O . GLN A 1 93 ? -3.498 4.899 6.892 1.00 94.81 93 GLN A O 1
ATOM 709 N N . ASP A 1 94 ? -3.067 5.176 9.088 1.00 90.00 94 ASP A N 1
ATOM 710 C CA . ASP A 1 94 ? -1.645 4.868 9.041 1.00 90.00 94 ASP A CA 1
ATOM 711 C C . ASP A 1 94 ? -1.325 3.892 10.177 1.00 90.00 94 ASP A C 1
ATOM 713 O O . ASP A 1 94 ? -1.621 4.146 11.347 1.00 90.00 94 ASP A O 1
ATOM 717 N N . TYR A 1 95 ? -0.804 2.716 9.826 1.00 88.12 95 TYR A N 1
ATOM 718 C CA . TYR A 1 95 ? -0.678 1.576 10.740 1.00 88.12 95 TYR A CA 1
ATOM 719 C C . TYR A 1 95 ? -1.973 1.307 11.536 1.00 88.12 95 TYR A C 1
ATOM 721 O O . TYR A 1 95 ? -3.015 0.992 10.959 1.00 88.12 95 TYR A O 1
ATOM 729 N N . ASN A 1 96 ? -1.904 1.421 12.863 1.00 93.38 96 ASN A N 1
ATOM 730 C CA . ASN A 1 96 ? -2.997 1.198 13.805 1.00 93.38 96 ASN A CA 1
ATOM 731 C C . ASN A 1 96 ? -3.536 2.521 14.374 1.00 93.38 96 ASN A C 1
ATOM 733 O O . ASN A 1 96 ? -4.045 2.573 15.497 1.00 93.38 96 ASN A O 1
ATOM 737 N N . VAL A 1 97 ? -3.397 3.605 13.613 1.00 95.69 97 VAL A N 1
ATOM 738 C CA . VAL A 1 97 ? -3.898 4.930 13.961 1.00 95.69 97 VAL A CA 1
ATOM 739 C C . VAL A 1 97 ? -4.796 5.417 12.839 1.00 95.69 97 VAL A C 1
ATOM 741 O O . VAL A 1 97 ? -4.425 5.420 11.667 1.00 95.69 97 VAL A O 1
ATOM 744 N N . PHE A 1 98 ? -5.999 5.841 13.202 1.00 97.12 98 PHE A N 1
ATOM 745 C CA . PHE A 1 98 ? -6.849 6.612 12.310 1.00 97.12 98 PHE A CA 1
ATOM 746 C C . PHE A 1 98 ? -6.649 8.097 12.560 1.00 97.12 98 PHE A C 1
ATOM 748 O O . PHE A 1 98 ? -6.684 8.548 13.701 1.00 97.12 98 PHE A O 1
ATOM 755 N N . THR A 1 99 ? -6.523 8.873 11.496 1.00 96.75 99 THR A N 1
ATOM 756 C CA . THR A 1 99 ? -6.540 10.331 11.549 1.00 96.75 99 THR A CA 1
ATOM 757 C C . THR A 1 99 ? -7.864 10.827 10.985 1.00 96.75 99 THR A C 1
ATOM 759 O O . THR A 1 99 ? -8.086 10.780 9.774 1.00 96.75 99 THR A O 1
ATOM 762 N N . LEU A 1 100 ? -8.747 11.310 11.859 1.00 95.94 100 LEU A N 1
ATOM 763 C CA . LEU A 1 100 ? -10.007 11.949 11.483 1.00 95.94 100 LEU A CA 1
ATOM 764 C C . LEU A 1 100 ? -9.773 13.430 11.163 1.00 95.94 100 LEU A C 1
ATOM 766 O O . LEU A 1 100 ? -9.267 14.191 11.991 1.00 95.94 100 LEU A O 1
ATOM 770 N N . THR A 1 101 ? -10.211 13.836 9.975 1.00 94.62 101 THR A N 1
ATOM 771 C CA . THR A 1 101 ? -10.313 15.229 9.529 1.00 94.62 101 THR A CA 1
ATOM 772 C C . THR A 1 101 ? -11.790 15.573 9.345 1.00 94.62 101 THR A C 1
ATOM 774 O O . THR A 1 101 ? -12.464 14.980 8.501 1.00 94.62 101 THR A O 1
ATOM 777 N N . TYR A 1 102 ? -12.304 16.506 10.152 1.00 93.19 102 TYR A N 1
ATOM 778 C CA . TYR A 1 102 ? -13.711 16.915 10.123 1.00 93.19 102 TYR A CA 1
ATOM 779 C C . TYR A 1 102 ? -14.099 17.599 8.808 1.00 93.19 102 TYR A C 1
ATOM 781 O O . TYR A 1 102 ? -13.284 18.247 8.153 1.00 93.19 102 TYR A O 1
ATOM 789 N N . ASN A 1 103 ? -15.372 17.494 8.433 1.00 90.06 103 ASN A N 1
ATOM 790 C CA . ASN A 1 103 ? -15.899 18.219 7.281 1.00 90.06 103 ASN A CA 1
ATOM 791 C C . ASN A 1 103 ? -15.795 19.737 7.474 1.00 90.06 103 ASN A C 1
ATOM 793 O O . ASN A 1 103 ? -16.200 20.267 8.507 1.00 90.06 103 ASN A O 1
ATOM 797 N N . GLY A 1 104 ? -15.288 20.432 6.450 1.00 81.56 104 GLY A N 1
ATOM 798 C CA . GLY A 1 104 ? -15.061 21.880 6.493 1.00 81.56 104 GLY A CA 1
ATOM 799 C C . GLY A 1 104 ? -13.845 22.303 7.320 1.00 81.56 104 GLY A C 1
ATOM 800 O O . GLY A 1 104 ? -13.686 23.498 7.545 1.00 81.56 104 GLY A O 1
ATOM 801 N N . ALA A 1 105 ? -13.023 21.346 7.765 1.00 78.62 105 ALA A N 1
ATOM 802 C CA . ALA A 1 105 ? -11.746 21.634 8.392 1.00 78.62 105 ALA A CA 1
ATOM 803 C C . ALA A 1 105 ? -10.726 22.110 7.345 1.00 78.62 105 ALA A C 1
ATOM 805 O O . ALA A 1 105 ? -10.555 21.466 6.306 1.00 78.62 105 ALA A O 1
ATOM 806 N N . ASP A 1 106 ? -10.023 23.197 7.639 1.00 73.69 106 ASP A N 1
ATOM 807 C CA . ASP A 1 106 ? -8.868 23.655 6.868 1.00 73.69 106 ASP A CA 1
ATOM 808 C C . ASP A 1 106 ? -7.574 23.020 7.414 1.00 73.69 106 ASP A C 1
ATOM 810 O O . ASP A 1 106 ? -7.550 22.416 8.486 1.00 73.69 106 ASP A O 1
ATOM 814 N N . GLU A 1 107 ? -6.442 23.187 6.720 1.00 63.28 107 GLU A N 1
ATOM 815 C CA . GLU A 1 107 ? -5.139 22.609 7.120 1.00 63.28 107 GLU A CA 1
ATOM 816 C C . GLU A 1 107 ? -4.675 22.982 8.542 1.00 63.28 107 GLU A C 1
ATOM 818 O O . GLU A 1 107 ? -3.779 22.342 9.093 1.00 63.28 107 GLU A O 1
ATOM 823 N N . ARG A 1 108 ? -5.255 24.034 9.127 1.00 65.00 108 ARG A N 1
ATOM 824 C CA . ARG A 1 108 ? -4.924 24.544 10.464 1.00 65.00 108 ARG A CA 1
ATOM 825 C C . ARG A 1 108 ? -5.765 23.924 11.575 1.00 65.00 108 ARG A C 1
ATOM 827 O O . ARG A 1 108 ? -5.448 24.144 12.744 1.00 65.00 108 ARG A O 1
ATOM 834 N N . ASP A 1 109 ? -6.827 23.207 11.227 1.00 74.31 109 ASP A N 1
ATOM 835 C CA . ASP A 1 109 ? -7.729 22.628 12.208 1.00 74.31 109 ASP A CA 1
ATOM 836 C C . ASP A 1 109 ? -7.135 21.363 12.836 1.00 74.31 109 ASP A C 1
ATOM 838 O O . ASP A 1 109 ? -6.422 20.595 12.179 1.00 74.31 109 ASP A O 1
ATOM 842 N N . PRO A 1 110 ? -7.409 21.128 14.130 1.00 73.69 110 PRO A N 1
ATOM 843 C CA . PRO A 1 110 ? -6.888 19.964 14.819 1.00 73.69 110 PRO A CA 1
ATOM 844 C C . PRO A 1 110 ? -7.462 18.684 14.204 1.00 73.69 110 PRO A C 1
ATOM 846 O O . PRO A 1 110 ? -8.675 18.465 14.177 1.00 73.69 110 PRO A O 1
ATOM 849 N N . LYS A 1 111 ? -6.561 17.813 13.747 1.00 88.12 111 LYS A N 1
ATOM 850 C CA . LYS A 1 111 ? -6.878 16.426 13.404 1.00 88.12 111 LYS A CA 1
ATOM 851 C C . LYS A 1 111 ? -6.982 15.604 14.684 1.00 88.12 111 LYS A C 1
ATOM 853 O O . LYS A 1 111 ? -6.275 15.873 15.655 1.00 88.12 111 LYS A O 1
ATOM 858 N N . VAL A 1 112 ? -7.851 14.598 14.681 1.00 92.19 112 VAL A N 1
ATOM 859 C CA . VAL A 1 112 ? -7.991 13.676 15.815 1.00 92.19 112 VAL A CA 1
ATOM 860 C C . VAL A 1 112 ? -7.330 12.359 15.451 1.00 92.19 112 VAL A C 1
ATOM 862 O O . VAL A 1 112 ? -7.752 11.693 14.508 1.00 92.19 112 VAL A O 1
ATOM 865 N N . GLU A 1 113 ? -6.298 11.992 16.203 1.00 95.19 113 GLU A N 1
ATOM 866 C CA . GLU A 1 113 ? -5.684 10.671 16.125 1.00 95.19 113 GLU A CA 1
ATOM 867 C C . GLU A 1 113 ? -6.445 9.696 17.019 1.00 95.19 113 GLU A C 1
ATOM 869 O O . GLU A 1 113 ? -6.736 9.981 18.181 1.00 95.19 113 GLU A O 1
ATOM 874 N N . ILE A 1 114 ? -6.789 8.545 16.457 1.00 96.50 114 ILE A N 1
ATOM 875 C CA . ILE A 1 114 ? -7.626 7.533 17.087 1.00 96.50 114 ILE A CA 1
ATOM 876 C C . ILE A 1 114 ? -6.876 6.200 16.984 1.00 96.50 114 ILE A C 1
ATOM 878 O O . ILE A 1 114 ? -7.009 5.483 15.987 1.00 96.50 114 ILE A O 1
ATOM 882 N N . PRO A 1 115 ? -6.050 5.866 17.988 1.00 95.44 115 PRO A N 1
ATOM 883 C CA . PRO A 1 115 ? -5.372 4.581 18.048 1.00 95.44 115 PRO A CA 1
ATOM 884 C C . PRO A 1 115 ? -6.370 3.437 18.231 1.00 95.44 115 PRO A C 1
ATOM 886 O O . PRO A 1 115 ? -7.321 3.529 19.019 1.00 95.44 115 PRO A O 1
ATOM 889 N N . PHE A 1 116 ? -6.131 2.326 17.542 1.00 95.81 116 PHE A N 1
ATOM 890 C CA . PHE A 1 116 ? -6.991 1.151 17.602 1.00 95.81 116 PHE A CA 1
ATOM 891 C C . PHE A 1 116 ? -6.198 -0.160 17.582 1.00 95.81 116 PHE A C 1
ATOM 893 O O . PHE A 1 116 ? -5.010 -0.222 17.268 1.00 95.81 116 PHE A O 1
ATOM 900 N N . LEU A 1 117 ? -6.878 -1.242 17.938 1.00 93.94 117 LEU A N 1
ATOM 901 C CA . LEU A 1 117 ? -6.374 -2.605 17.890 1.00 93.94 117 LEU A CA 1
ATOM 902 C C . LEU A 1 117 ? -7.257 -3.431 16.959 1.00 93.94 117 LEU A C 1
ATOM 904 O O . LEU A 1 117 ? -8.477 -3.429 17.120 1.00 93.94 117 LEU A O 1
ATOM 908 N N . TYR A 1 118 ? -6.647 -4.181 16.043 1.00 95.00 118 TYR A N 1
ATOM 909 C CA . TYR A 1 118 ? -7.359 -5.225 15.314 1.00 95.00 118 TYR A CA 1
ATOM 910 C C . TYR A 1 118 ? -7.749 -6.369 16.250 1.00 95.00 118 TYR A C 1
ATOM 912 O O . TYR A 1 118 ? -6.934 -6.896 17.012 1.00 95.00 118 TYR A O 1
ATOM 920 N N . THR A 1 119 ? -9.005 -6.774 16.156 1.00 94.56 119 THR A N 1
ATOM 921 C CA . THR A 1 119 ? -9.504 -8.037 16.691 1.00 94.56 119 THR A CA 1
ATOM 922 C C . THR A 1 119 ? -9.749 -8.993 15.530 1.00 94.56 119 THR A C 1
ATOM 924 O O . THR A 1 119 ? -9.571 -8.652 14.360 1.00 94.56 119 THR A O 1
ATOM 927 N N . ASP A 1 120 ? -10.161 -10.210 15.839 1.00 93.19 120 ASP A N 1
ATOM 928 C CA . ASP A 1 120 ? -10.562 -11.196 14.842 1.00 93.19 120 ASP A CA 1
ATOM 929 C C . ASP A 1 120 ? -11.946 -10.924 14.223 1.00 93.19 120 ASP A C 1
ATOM 931 O O . ASP A 1 120 ? -12.312 -11.571 13.248 1.00 93.19 120 ASP A O 1
ATOM 935 N N . GLU A 1 121 ? -12.708 -9.970 14.769 1.00 94.75 121 GLU A N 1
ATOM 936 C CA . GLU A 1 121 ? -14.037 -9.585 14.268 1.00 94.75 121 GLU A CA 1
ATOM 937 C C . GLU A 1 121 ? -14.092 -8.150 13.716 1.00 94.75 121 GLU A C 1
ATOM 939 O O . GLU A 1 121 ? -15.105 -7.747 13.142 1.00 94.75 121 GLU A O 1
ATOM 944 N N . GLY A 1 122 ? -13.048 -7.348 13.927 1.00 97.19 122 GLY A N 1
ATOM 945 C CA . GLY A 1 122 ? -13.041 -5.929 13.592 1.00 97.19 122 GLY A CA 1
ATOM 946 C C . GLY A 1 122 ? -11.933 -5.172 14.308 1.00 97.19 122 GLY A C 1
ATOM 947 O O . GLY A 1 122 ? -10.772 -5.575 14.287 1.00 97.19 122 GLY A O 1
ATOM 948 N N . ILE A 1 123 ? -12.279 -4.059 14.935 1.00 97.81 123 ILE A N 1
ATOM 949 C CA . ILE A 1 123 ? -11.338 -3.189 15.632 1.00 97.81 123 ILE A CA 1
ATOM 950 C C . ILE A 1 123 ? -11.910 -2.719 16.969 1.00 97.81 123 ILE A C 1
ATOM 952 O O . ILE A 1 123 ? -13.123 -2.601 17.160 1.00 97.81 123 ILE A O 1
ATOM 956 N N . LYS A 1 124 ? -11.016 -2.398 17.898 1.00 96.75 124 LYS A N 1
ATOM 957 C CA . LYS A 1 124 ? -11.345 -1.756 19.167 1.00 96.75 124 LYS A CA 1
ATOM 958 C C . LYS A 1 124 ? -10.489 -0.514 19.346 1.00 96.75 124 LYS A C 1
ATOM 960 O O . LYS A 1 124 ? -9.269 -0.592 19.227 1.00 96.75 124 LYS A O 1
ATOM 965 N N . LEU A 1 125 ? -11.118 0.614 19.643 1.00 96.50 125 LEU A N 1
ATOM 966 C CA . LEU A 1 125 ? -10.410 1.855 19.925 1.00 96.50 125 LEU A CA 1
ATOM 967 C C . LEU A 1 125 ? -9.772 1.784 21.316 1.00 96.50 125 LEU A C 1
ATOM 969 O O . LEU A 1 125 ? -10.318 1.156 22.228 1.00 96.50 125 LEU A O 1
ATOM 973 N N . TYR A 1 126 ? -8.616 2.424 21.480 1.00 91.62 126 TYR A N 1
ATOM 974 C CA . TYR A 1 126 ? -7.963 2.522 22.790 1.00 91.62 126 TYR A CA 1
ATOM 975 C C . TYR A 1 126 ? -8.805 3.354 23.759 1.00 91.62 126 TYR A C 1
ATOM 977 O O . TYR A 1 126 ? -9.001 2.963 24.909 1.00 91.62 126 TYR A O 1
ATOM 985 N N . GLU A 1 127 ? -9.355 4.457 23.255 1.00 93.19 127 GLU A N 1
ATOM 986 C CA . GLU A 1 127 ? -10.307 5.309 23.952 1.00 93.19 127 GLU A CA 1
ATOM 987 C C . GLU A 1 127 ? -11.541 5.521 23.067 1.00 93.19 127 GLU A C 1
ATOM 989 O O . GLU A 1 127 ? -11.401 5.636 21.845 1.00 93.19 127 GLU A O 1
ATOM 994 N N . PRO A 1 128 ? -12.758 5.561 23.642 1.00 96.25 128 PRO A N 1
ATOM 995 C CA . PRO A 1 128 ? -13.945 5.869 22.866 1.00 96.25 128 PRO A CA 1
ATOM 996 C C . PRO A 1 128 ? -13.854 7.266 22.251 1.00 96.25 128 PRO A C 1
ATOM 998 O O . PRO A 1 128 ? -13.555 8.236 22.948 1.00 96.25 128 PRO A O 1
ATOM 1001 N N . ILE A 1 129 ? -14.200 7.388 20.973 1.00 95.06 129 ILE A N 1
ATOM 1002 C CA . ILE A 1 129 ? -14.427 8.698 20.360 1.00 95.06 129 ILE A CA 1
ATOM 1003 C C . ILE A 1 129 ? -15.863 9.135 20.638 1.00 95.06 129 ILE A C 1
ATOM 1005 O O . ILE A 1 129 ? -16.792 8.330 20.554 1.00 95.06 129 ILE A O 1
ATOM 1009 N N . ILE A 1 130 ? -16.057 10.409 20.974 1.00 94.81 130 ILE A N 1
ATOM 1010 C CA . ILE A 1 130 ? -17.380 10.972 21.258 1.00 94.81 130 ILE A CA 1
ATOM 1011 C C . ILE A 1 130 ? -17.691 12.026 20.204 1.00 94.81 130 ILE A C 1
ATOM 1013 O O . ILE A 1 130 ? -17.077 13.090 20.186 1.00 94.81 130 ILE A O 1
ATOM 1017 N N . ILE A 1 131 ? -18.677 11.752 19.353 1.00 92.00 131 ILE A N 1
ATOM 1018 C CA . ILE A 1 131 ? -19.137 12.677 18.314 1.00 92.00 131 ILE A CA 1
ATOM 1019 C C . ILE A 1 131 ? -20.611 12.975 18.552 1.00 92.00 131 ILE A C 1
ATOM 1021 O O . ILE A 1 131 ? -21.434 12.065 18.577 1.00 92.00 131 ILE A O 1
ATOM 1025 N N . ASN A 1 132 ? -20.964 14.249 18.739 1.00 87.81 132 ASN A N 1
ATOM 1026 C CA . ASN A 1 132 ? -22.347 14.678 18.998 1.00 87.81 132 ASN A CA 1
ATOM 1027 C C . ASN A 1 132 ? -23.033 13.900 20.145 1.00 87.81 132 ASN A C 1
ATOM 1029 O O . ASN A 1 132 ? -24.217 13.584 20.070 1.00 87.81 132 ASN A O 1
ATOM 1033 N N . GLY A 1 133 ? -22.277 13.561 21.197 1.00 91.25 133 GLY A N 1
ATOM 1034 C CA . GLY A 1 133 ? -22.765 12.790 22.348 1.00 91.25 133 GLY A CA 1
ATOM 1035 C C . GLY A 1 133 ? -22.867 11.276 22.125 1.00 91.25 133 GLY A C 1
ATOM 1036 O O . GLY A 1 133 ? -23.211 10.555 23.058 1.00 91.25 133 GLY A O 1
ATOM 1037 N N . VAL A 1 134 ? -22.539 10.781 20.929 1.00 95.38 134 VAL A N 1
ATOM 1038 C CA . VAL A 1 134 ? -22.474 9.352 20.610 1.00 95.38 134 VAL A CA 1
ATOM 1039 C C . VAL A 1 134 ? -21.053 8.859 20.861 1.00 95.38 134 VAL A C 1
ATOM 1041 O O . VAL A 1 134 ? -20.123 9.272 20.167 1.00 95.38 134 VAL A O 1
ATOM 1044 N N . ALA A 1 135 ? -20.887 8.001 21.866 1.00 96.75 135 ALA A N 1
ATOM 1045 C CA . ALA A 1 135 ? -19.625 7.325 22.137 1.00 96.75 135 ALA A CA 1
ATOM 1046 C C . ALA A 1 135 ? -19.498 6.074 21.257 1.00 96.75 135 ALA A C 1
ATOM 1048 O O . ALA A 1 135 ? -20.441 5.291 21.165 1.00 96.75 135 ALA A O 1
ATOM 1049 N N . MET A 1 136 ? -18.337 5.891 20.633 1.00 97.44 136 MET A N 1
ATOM 1050 C CA . MET A 1 136 ? -17.999 4.726 19.813 1.00 97.44 136 MET A CA 1
ATOM 1051 C C . MET A 1 136 ? -16.660 4.165 20.280 1.00 97.44 136 MET A C 1
ATOM 1053 O O . MET A 1 136 ? -15.689 4.910 20.394 1.00 97.44 136 MET A O 1
ATOM 1057 N N . SER A 1 137 ? -16.598 2.865 20.540 1.00 97.50 137 SER A N 1
ATOM 1058 C CA . SER A 1 137 ? -15.442 2.205 21.154 1.00 97.50 137 SER A CA 1
ATOM 1059 C C . SER A 1 137 ? -15.014 0.921 20.445 1.00 97.50 137 SER A C 1
ATOM 1061 O O . SER A 1 137 ? -13.835 0.566 20.475 1.00 97.50 137 SER A O 1
ATOM 1063 N N . ALA A 1 138 ? -15.938 0.238 19.772 1.00 97.88 138 ALA A N 1
ATOM 1064 C CA . ALA A 1 138 ? -15.658 -0.970 19.011 1.00 97.88 138 ALA A CA 1
ATOM 1065 C C . ALA A 1 138 ? -16.403 -0.958 17.678 1.00 97.88 138 ALA A C 1
ATOM 1067 O O . ALA A 1 138 ? -17.526 -0.458 17.580 1.00 97.88 138 ALA A O 1
ATOM 1068 N N . PHE A 1 139 ? -15.787 -1.539 16.653 1.00 98.44 139 PHE A N 1
ATOM 1069 C CA . PHE A 1 139 ? -16.398 -1.707 15.342 1.00 98.44 139 PHE A CA 1
ATOM 1070 C C . PHE A 1 139 ? -16.157 -3.129 14.834 1.00 98.44 139 PHE A C 1
ATOM 1072 O O . PHE A 1 139 ? -15.064 -3.667 14.988 1.00 98.44 139 PHE A O 1
ATOM 1079 N N . LYS A 1 140 ? -17.170 -3.739 14.221 1.00 98.25 140 LYS A N 1
ATOM 1080 C CA . LYS A 1 140 ? -17.062 -5.011 13.500 1.00 98.25 140 LYS A CA 1
ATOM 1081 C C . LYS A 1 140 ? -16.790 -4.762 12.027 1.00 98.25 140 LYS A C 1
ATOM 1083 O O . LYS A 1 140 ? -17.252 -3.769 11.469 1.00 98.25 140 LYS A O 1
ATOM 1088 N N . SER A 1 141 ? -16.089 -5.682 11.392 1.00 97.69 141 SER A N 1
ATOM 1089 C CA . SER A 1 141 ? -15.831 -5.618 9.960 1.00 97.69 141 SER A CA 1
ATOM 1090 C C . SER A 1 141 ? -17.064 -5.963 9.141 1.00 97.69 141 SER A C 1
ATOM 1092 O O . SER A 1 141 ? -17.724 -6.978 9.361 1.00 97.69 141 SER A O 1
ATOM 1094 N N . ASP A 1 142 ? -17.332 -5.130 8.146 1.00 97.62 142 ASP A N 1
ATOM 1095 C CA . ASP A 1 142 ? -18.252 -5.384 7.047 1.00 97.62 142 ASP A CA 1
ATOM 1096 C C . ASP A 1 142 ? -17.418 -5.668 5.796 1.00 97.62 142 ASP A C 1
ATOM 1098 O O . ASP A 1 142 ? -17.023 -4.767 5.052 1.00 97.62 142 ASP A O 1
ATOM 1102 N N . VAL A 1 143 ? -17.110 -6.950 5.593 1.00 95.44 143 VAL A N 1
ATOM 1103 C CA . VAL A 1 143 ? -16.243 -7.424 4.503 1.00 95.44 143 VAL A CA 1
ATOM 1104 C C . VAL A 1 143 ? -16.836 -7.107 3.130 1.00 95.44 143 VAL A C 1
ATOM 1106 O O . VAL A 1 143 ? -16.093 -6.838 2.189 1.00 95.44 143 VAL A O 1
ATOM 1109 N N . ALA A 1 144 ? -18.166 -7.109 3.001 1.00 95.00 144 ALA A N 1
ATOM 1110 C CA . ALA A 1 144 ? -18.828 -6.873 1.722 1.00 95.00 144 ALA A CA 1
ATOM 1111 C C . ALA A 1 144 ? -18.603 -5.440 1.227 1.00 95.00 144 ALA A C 1
ATOM 1113 O O . ALA A 1 144 ? -18.395 -5.234 0.031 1.00 95.00 144 ALA A O 1
ATOM 1114 N N . SER A 1 145 ? -18.603 -4.465 2.140 1.00 95.00 145 SER A N 1
ATOM 1115 C CA . SER A 1 145 ? -18.320 -3.065 1.814 1.00 95.00 145 SER A CA 1
ATOM 1116 C C . SER A 1 145 ? -16.910 -2.615 2.199 1.00 95.00 145 SER A C 1
ATOM 1118 O O . SER A 1 145 ? -16.636 -1.417 2.158 1.00 95.00 145 SER A O 1
ATOM 1120 N N . VAL A 1 146 ? -16.024 -3.535 2.601 1.00 96.62 146 VAL A N 1
ATOM 1121 C CA . VAL A 1 146 ? -14.645 -3.233 3.035 1.00 96.62 146 VAL A CA 1
ATOM 1122 C C . VAL A 1 146 ? -14.628 -2.153 4.129 1.00 96.62 146 VAL A C 1
ATOM 1124 O O . VAL A 1 146 ? -13.793 -1.264 4.130 1.00 96.62 146 VAL A O 1
ATOM 1127 N N . SER A 1 147 ? -15.613 -2.157 5.026 1.00 97.69 147 SER A N 1
ATOM 1128 C CA . SER A 1 147 ? -15.851 -1.084 6.004 1.00 97.69 147 SER A CA 1
ATOM 1129 C C . SER A 1 147 ? -15.869 -1.609 7.436 1.00 97.69 147 SER A C 1
ATOM 1131 O O . SER A 1 147 ? -15.871 -2.817 7.655 1.00 97.69 147 SER A O 1
ATOM 1133 N N . PHE A 1 148 ? -15.981 -0.711 8.417 1.00 98.31 148 PHE A N 1
ATOM 1134 C CA . PHE A 1 148 ? -16.260 -1.087 9.806 1.00 98.31 148 PHE A CA 1
ATOM 1135 C C . PHE A 1 148 ? -17.575 -0.479 10.300 1.00 98.31 148 PHE A C 1
ATOM 1137 O O . PHE A 1 148 ? -17.819 0.708 10.107 1.00 98.31 148 PHE A O 1
ATOM 1144 N N . VAL A 1 149 ? -18.408 -1.265 10.977 1.00 98.25 149 VAL A N 1
ATOM 1145 C CA . VAL A 1 149 ? -19.695 -0.847 11.560 1.00 98.25 149 VAL A CA 1
ATOM 1146 C C . VAL A 1 149 ? -19.587 -0.869 13.078 1.00 98.25 149 VAL A C 1
ATOM 1148 O O . VAL A 1 149 ? -19.070 -1.832 13.639 1.00 98.25 149 VAL A O 1
ATOM 1151 N N . CYS A 1 150 ? -20.057 0.176 13.757 1.00 98.19 150 CYS A N 1
ATOM 1152 C CA . CYS A 1 150 ? -19.971 0.257 15.210 1.00 98.19 150 CYS A CA 1
ATOM 1153 C C . CYS A 1 150 ? -20.699 -0.925 15.866 1.00 98.19 150 CYS A C 1
ATOM 1155 O O . CYS A 1 150 ? -21.803 -1.300 15.478 1.00 98.19 150 CYS A O 1
ATOM 1157 N N . ALA A 1 151 ? -20.038 -1.537 16.843 1.00 97.81 151 ALA A N 1
ATOM 1158 C CA . ALA A 1 151 ? -20.526 -2.703 17.568 1.00 97.81 151 ALA A CA 1
ATOM 1159 C C . ALA A 1 151 ? -21.231 -2.327 18.882 1.00 97.81 151 ALA A C 1
ATOM 1161 O O . ALA A 1 151 ? -21.783 -3.202 19.553 1.00 97.81 151 ALA A O 1
ATOM 1162 N N . ASP A 1 152 ? -21.189 -1.048 19.261 1.00 97.69 152 ASP A N 1
ATOM 1163 C CA . ASP A 1 152 ? -21.751 -0.564 20.515 1.00 97.69 152 ASP A CA 1
ATOM 1164 C C . ASP A 1 152 ? -23.284 -0.539 20.448 1.00 97.69 152 ASP A C 1
ATOM 1166 O O . ASP A 1 152 ? -23.898 -0.154 19.450 1.00 97.69 152 ASP A O 1
ATOM 1170 N N . ALA A 1 153 ? -23.926 -0.992 21.526 1.00 96.25 153 ALA A N 1
ATOM 1171 C CA . ALA A 1 153 ? -25.369 -1.198 21.547 1.00 96.25 153 ALA A CA 1
ATOM 1172 C C . ALA A 1 153 ? -26.138 0.113 21.303 1.00 96.25 153 ALA A C 1
ATOM 1174 O O . ALA A 1 153 ? -25.996 1.078 22.052 1.00 96.25 153 ALA A O 1
ATOM 1175 N N . GLY A 1 154 ? -26.999 0.120 20.282 1.00 95.06 154 GLY A N 1
ATOM 1176 C CA . GLY A 1 154 ? -27.838 1.273 19.940 1.00 95.06 154 GLY A CA 1
ATOM 1177 C C . GLY A 1 154 ? -27.103 2.418 19.236 1.00 95.06 154 GLY A C 1
ATOM 1178 O O . GLY A 1 154 ? -27.687 3.490 19.087 1.00 95.06 154 GLY A O 1
ATOM 1179 N N . VAL A 1 155 ? -25.856 2.209 18.805 1.00 97.69 155 VAL A N 1
ATOM 1180 C CA . VAL A 1 155 ? -25.064 3.213 18.089 1.00 97.69 155 VAL A CA 1
ATOM 1181 C C . VAL A 1 155 ? -25.131 2.966 16.583 1.00 97.69 155 VAL A C 1
ATOM 1183 O O . VAL A 1 155 ? -24.680 1.934 16.094 1.00 97.69 155 VAL A O 1
ATOM 1186 N N . ASP A 1 156 ? -25.667 3.936 15.841 1.00 97.25 156 ASP A N 1
ATOM 1187 C CA . ASP A 1 156 ? -25.591 3.972 14.378 1.00 97.25 156 ASP A CA 1
ATOM 1188 C C . ASP A 1 156 ? -24.353 4.769 13.952 1.00 97.25 156 ASP A C 1
ATOM 1190 O O . ASP A 1 156 ? -24.375 6.000 13.869 1.00 97.25 156 ASP A O 1
ATOM 1194 N N . ALA A 1 157 ? -23.243 4.066 13.738 1.00 98.00 157 ALA A N 1
ATOM 1195 C CA . ALA A 1 157 ? -22.025 4.658 13.210 1.00 98.00 157 ALA A CA 1
ATOM 1196 C C . ALA A 1 157 ? -21.235 3.668 12.348 1.00 98.00 157 ALA A C 1
ATOM 1198 O O . ALA A 1 157 ? -21.251 2.458 12.586 1.00 98.00 157 ALA A O 1
ATOM 1199 N N . LYS A 1 158 ? -20.516 4.187 11.351 1.00 98.00 158 LYS A N 1
ATOM 1200 C CA . LYS A 1 158 ? -19.740 3.397 10.388 1.00 98.00 158 LYS A CA 1
ATOM 1201 C C . LYS A 1 158 ? -18.480 4.151 9.966 1.00 98.00 158 LYS A C 1
ATOM 1203 O O . LYS A 1 158 ? -18.541 5.342 9.685 1.00 98.00 158 LYS A O 1
ATOM 1208 N N . LEU A 1 159 ? -17.356 3.449 9.872 1.00 98.12 159 LEU A N 1
ATOM 1209 C CA . LEU A 1 159 ? -16.219 3.848 9.044 1.00 98.12 159 LEU A CA 1
ATOM 1210 C C . LEU A 1 159 ? -16.479 3.289 7.645 1.00 98.12 159 LEU A C 1
ATOM 1212 O O . LEU A 1 159 ? -16.186 2.128 7.358 1.00 98.12 159 LEU A O 1
ATOM 1216 N N . GLU A 1 160 ? -17.135 4.087 6.811 1.00 98.31 160 GLU A N 1
ATOM 1217 C CA . GLU A 1 160 ? -17.546 3.703 5.465 1.00 98.31 160 GLU A CA 1
ATOM 1218 C C . GLU A 1 160 ? -16.386 3.870 4.490 1.00 98.31 160 GLU A C 1
ATOM 1220 O O . GLU A 1 160 ? -15.925 4.982 4.247 1.00 98.31 160 GLU A O 1
ATOM 1225 N N . ALA A 1 161 ? -15.899 2.769 3.931 1.00 97.19 161 ALA A N 1
ATOM 1226 C CA . ALA A 1 161 ? -14.747 2.819 3.051 1.00 97.19 161 ALA A CA 1
ATOM 1227 C C . ALA A 1 161 ? -15.061 3.476 1.709 1.00 97.19 161 ALA A C 1
ATOM 1229 O O . ALA A 1 161 ? -16.150 3.338 1.149 1.00 97.19 161 ALA A O 1
ATOM 1230 N N . PHE A 1 162 ? -14.057 4.149 1.164 1.00 96.12 162 PHE A N 1
ATOM 1231 C CA . PHE A 1 162 ? -14.089 4.677 -0.190 1.00 96.12 162 PHE A CA 1
ATOM 1232 C C . PHE A 1 162 ? -12.736 4.467 -0.861 1.00 96.12 162 PHE A C 1
ATOM 1234 O O . PHE A 1 162 ? -11.700 4.427 -0.199 1.00 96.12 162 PHE A O 1
ATOM 1241 N N . TYR A 1 163 ? -12.739 4.348 -2.185 1.00 95.38 163 TYR A N 1
ATOM 1242 C CA . TYR A 1 163 ? -11.507 4.245 -2.959 1.00 95.38 163 TYR A CA 1
ATOM 1243 C C . TYR A 1 163 ? -10.853 5.627 -3.107 1.00 95.38 163 TYR A C 1
ATOM 1245 O O . TYR A 1 163 ? -11.548 6.573 -3.491 1.00 95.38 163 TYR A O 1
ATOM 1253 N N . PRO A 1 164 ? -9.544 5.771 -2.830 1.00 93.06 164 PRO A N 1
ATOM 1254 C CA . PRO A 1 164 ? -8.856 7.049 -2.972 1.00 93.06 164 PRO A CA 1
ATOM 1255 C C . PRO A 1 164 ? -8.844 7.542 -4.427 1.00 93.06 164 PRO A C 1
ATOM 1257 O O . PRO A 1 164 ? -9.020 6.780 -5.380 1.00 93.06 164 PRO A O 1
ATOM 1260 N N . GLY A 1 165 ? -8.607 8.843 -4.610 1.00 93.50 165 GLY A N 1
ATOM 1261 C CA . GLY A 1 165 ? -8.432 9.425 -5.941 1.00 93.50 165 GLY A CA 1
ATOM 1262 C C . GLY A 1 165 ? -7.309 8.724 -6.713 1.00 93.50 165 GLY A C 1
ATOM 1263 O O . GLY A 1 165 ? -6.264 8.412 -6.152 1.00 93.50 165 GLY A O 1
ATOM 1264 N N . GLY A 1 166 ? -7.537 8.442 -7.998 1.00 95.38 166 GLY A N 1
ATOM 1265 C CA . GLY A 1 166 ? -6.568 7.721 -8.829 1.00 95.38 166 GLY A CA 1
ATOM 1266 C C . GLY A 1 166 ? -6.580 6.197 -8.655 1.00 95.38 166 GLY A C 1
ATOM 1267 O O . GLY A 1 166 ? -5.880 5.513 -9.397 1.00 95.38 166 GLY A O 1
ATOM 1268 N N . TYR A 1 167 ? -7.401 5.625 -7.766 1.00 97.19 167 TYR A N 1
ATOM 1269 C CA . TYR A 1 167 ? -7.495 4.170 -7.612 1.00 97.19 167 TYR A CA 1
ATOM 1270 C C . TYR A 1 167 ? -7.766 3.468 -8.951 1.00 97.19 167 TYR A C 1
ATOM 1272 O O . TYR A 1 167 ? -8.607 3.905 -9.746 1.00 97.19 167 TYR A O 1
ATOM 1280 N N . ARG A 1 168 ? -7.050 2.372 -9.210 1.00 97.44 168 ARG A N 1
ATOM 1281 C CA . ARG A 1 168 ? -7.311 1.460 -10.325 1.00 97.44 168 ARG A CA 1
ATOM 1282 C C . ARG A 1 168 ? -7.470 0.046 -9.789 1.00 97.44 168 ARG A C 1
ATOM 1284 O O . ARG A 1 168 ? -6.657 -0.438 -8.999 1.00 97.44 168 ARG A O 1
ATOM 1291 N N . PHE A 1 169 ? -8.533 -0.620 -10.222 1.00 96.44 169 PHE A N 1
ATOM 1292 C CA . PHE A 1 169 ? -8.707 -2.047 -9.990 1.00 96.44 169 PHE A CA 1
ATOM 1293 C C 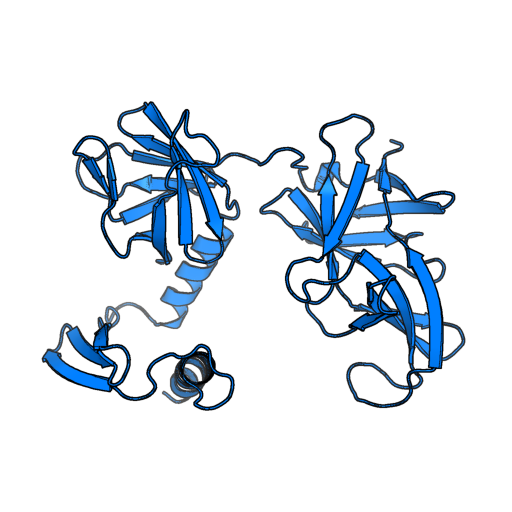. PHE A 1 169 ? -7.615 -2.828 -10.719 1.00 96.44 169 PHE A C 1
ATOM 1295 O O . PHE A 1 169 ? -7.089 -2.369 -11.731 1.00 96.44 169 PHE A O 1
ATOM 1302 N N . TYR A 1 170 ? -7.304 -4.019 -10.211 1.00 97.31 170 TYR A N 1
ATOM 1303 C CA . TYR A 1 170 ? -6.195 -4.848 -10.681 1.00 97.31 170 TYR A CA 1
ATOM 1304 C C . TYR A 1 170 ? -6.132 -4.974 -12.219 1.00 97.31 170 TYR A C 1
ATOM 1306 O O . TYR A 1 170 ? -5.137 -4.633 -12.857 1.00 97.31 170 TYR A O 1
ATOM 1314 N N . ASP A 1 171 ? -7.254 -5.335 -12.845 1.00 97.00 171 ASP A N 1
ATOM 1315 C CA . ASP A 1 171 ? -7.321 -5.536 -14.297 1.00 97.00 171 ASP A CA 1
ATOM 1316 C C . ASP A 1 171 ? -7.183 -4.223 -15.104 1.00 97.00 171 ASP A C 1
ATOM 1318 O O . ASP A 1 171 ? -6.818 -4.251 -16.277 1.00 97.00 171 ASP A O 1
ATOM 1322 N N . GLN A 1 172 ? -7.419 -3.054 -14.495 1.00 96.75 172 GLN A N 1
ATOM 1323 C CA . GLN A 1 172 ? -7.306 -1.751 -15.170 1.00 96.75 172 GLN A CA 1
ATOM 1324 C C . GLN A 1 172 ? -5.851 -1.296 -15.352 1.00 96.75 172 GLN A C 1
ATOM 1326 O O . GLN A 1 172 ? -5.581 -0.441 -16.202 1.00 96.75 172 GLN A O 1
ATOM 1331 N N . LEU A 1 173 ? -4.919 -1.857 -14.575 1.00 98.19 173 LEU A N 1
ATOM 1332 C CA . LEU A 1 173 ? -3.484 -1.574 -14.675 1.00 98.19 173 LEU A CA 1
ATOM 1333 C C . LEU A 1 173 ? -2.798 -2.400 -15.773 1.00 98.19 173 LEU A C 1
ATOM 1335 O O . LEU A 1 173 ? -1.701 -2.049 -16.206 1.00 98.19 173 LEU A O 1
ATOM 1339 N N . VAL A 1 174 ? -3.443 -3.458 -16.268 1.00 98.50 174 VAL A N 1
ATOM 1340 C CA . VAL A 1 174 ? -2.959 -4.252 -17.405 1.00 98.50 174 VAL A CA 1
ATOM 1341 C C . VAL A 1 174 ? -3.030 -3.421 -18.685 1.00 98.50 174 VAL A C 1
ATOM 1343 O O . VAL A 1 174 ? -4.004 -2.696 -18.911 1.00 98.50 174 VAL A O 1
ATOM 1346 N N . GLY A 1 175 ? -1.996 -3.524 -19.517 1.00 98.38 175 GLY A N 1
ATOM 1347 C CA . GLY A 1 175 ? -1.952 -2.846 -20.810 1.00 98.38 175 GLY A CA 1
ATOM 1348 C C . GLY A 1 175 ? -0.546 -2.510 -21.285 1.00 98.38 175 GLY A C 1
ATOM 1349 O O . GLY A 1 175 ? 0.467 -2.982 -20.746 1.00 98.38 175 GLY A O 1
ATOM 1350 N N . ILE A 1 176 ? -0.494 -1.677 -22.316 1.00 98.75 176 ILE A N 1
ATOM 1351 C CA . ILE A 1 176 ? 0.730 -1.198 -22.948 1.00 98.75 176 ILE A CA 1
ATOM 1352 C C . ILE A 1 176 ? 0.959 0.257 -22.547 1.00 98.75 176 ILE A C 1
ATOM 1354 O O . ILE A 1 176 ? 0.095 1.114 -22.687 1.00 98.75 176 ILE A O 1
ATOM 1358 N N . TYR A 1 177 ? 2.171 0.552 -22.091 1.00 98.75 177 TYR A N 1
ATOM 1359 C CA . TYR A 1 177 ? 2.576 1.863 -21.611 1.00 98.75 177 TYR A CA 1
ATOM 1360 C C . TYR A 1 177 ? 3.786 2.382 -22.382 1.00 98.75 177 TYR A C 1
ATOM 1362 O O . TYR A 1 177 ? 4.651 1.621 -22.830 1.00 98.75 177 TYR A O 1
ATOM 1370 N N . LYS A 1 178 ? 3.889 3.705 -22.483 1.00 98.56 178 LYS A N 1
ATOM 1371 C CA . LYS A 1 178 ? 5.130 4.397 -22.824 1.00 98.56 178 LYS A CA 1
ATOM 1372 C C . LYS A 1 178 ? 5.845 4.852 -21.565 1.00 98.56 178 LYS A C 1
ATOM 1374 O O . LYS A 1 178 ? 5.234 5.453 -20.691 1.00 98.56 178 LYS A O 1
ATOM 1379 N N . MET A 1 179 ? 7.147 4.591 -21.513 1.00 97.94 179 MET A N 1
ATOM 1380 C CA . MET A 1 179 ? 8.069 5.123 -20.513 1.00 97.94 179 MET A CA 1
ATOM 1381 C C . MET A 1 179 ? 9.179 5.871 -21.247 1.00 97.94 179 MET A C 1
ATOM 1383 O O . MET A 1 179 ? 10.156 5.275 -21.713 1.00 97.94 179 MET A O 1
ATOM 1387 N N . GLY A 1 180 ? 8.977 7.173 -21.457 1.00 95.75 180 GLY A N 1
ATOM 1388 C CA . GLY A 1 180 ? 9.757 7.927 -22.438 1.00 95.75 180 GLY A CA 1
ATOM 1389 C C . GLY A 1 180 ? 9.644 7.282 -23.825 1.00 95.75 180 GLY A C 1
ATOM 1390 O O . GLY A 1 180 ? 8.551 7.127 -24.364 1.00 95.75 180 GLY A O 1
ATOM 1391 N N . THR A 1 181 ? 10.770 6.860 -24.400 1.00 94.94 181 THR A N 1
ATOM 1392 C CA . THR A 1 181 ? 10.803 6.178 -25.707 1.00 94.94 181 THR A CA 1
ATOM 1393 C C . THR A 1 181 ? 10.558 4.668 -25.625 1.00 94.94 181 THR A C 1
ATOM 1395 O O . THR A 1 181 ? 10.313 4.034 -26.655 1.00 94.94 181 THR A O 1
ATOM 1398 N N . LYS A 1 182 ? 10.601 4.074 -24.426 1.00 96.38 182 LYS A N 1
ATOM 1399 C CA . LYS A 1 182 ? 10.430 2.631 -24.228 1.00 96.38 182 LYS A CA 1
ATOM 1400 C C . LYS A 1 182 ? 8.959 2.246 -24.231 1.00 96.38 182 LYS A C 1
ATOM 1402 O O . LYS A 1 182 ? 8.109 2.987 -23.742 1.00 96.38 182 LYS A O 1
ATOM 1407 N N . THR A 1 183 ? 8.675 1.059 -24.751 1.00 98.38 183 THR A N 1
ATOM 1408 C CA . THR A 1 183 ? 7.385 0.397 -24.558 1.00 98.38 183 THR A CA 1
ATOM 1409 C C . THR A 1 183 ? 7.501 -0.544 -23.366 1.00 98.38 183 THR A C 1
ATOM 1411 O O . THR A 1 183 ? 8.407 -1.375 -23.330 1.00 98.38 183 THR A O 1
ATOM 1414 N N . VAL A 1 184 ? 6.584 -0.413 -22.413 1.00 98.69 184 VAL A N 1
ATOM 1415 C CA . VAL A 1 184 ? 6.450 -1.288 -21.249 1.00 98.69 184 VAL A CA 1
ATOM 1416 C C . VAL A 1 184 ? 5.114 -2.012 -21.353 1.00 98.69 184 VAL A C 1
ATOM 1418 O O . VAL A 1 184 ? 4.091 -1.376 -21.576 1.00 98.69 184 VAL A O 1
ATOM 1421 N N . THR A 1 185 ? 5.101 -3.328 -21.183 1.00 98.75 185 THR A N 1
ATOM 1422 C CA . THR A 1 185 ? 3.857 -4.110 -21.119 1.00 98.75 185 THR A CA 1
ATOM 1423 C C . THR A 1 185 ? 3.660 -4.600 -19.697 1.00 98.75 185 THR A C 1
ATOM 1425 O O . THR A 1 185 ? 4.544 -5.262 -19.153 1.00 98.75 185 THR A O 1
ATOM 1428 N N . VAL A 1 186 ? 2.508 -4.279 -19.110 1.00 98.75 186 VAL A N 1
ATOM 1429 C CA . VAL A 1 186 ? 2.081 -4.755 -17.791 1.00 98.75 186 VAL A CA 1
ATOM 1430 C C . VAL A 1 186 ? 1.121 -5.915 -18.007 1.00 98.75 186 VAL A C 1
ATOM 1432 O O . VAL A 1 186 ? 0.054 -5.734 -18.588 1.00 98.75 186 VAL A O 1
ATOM 1435 N N . THR A 1 187 ? 1.498 -7.106 -17.546 1.00 98.62 187 THR A N 1
ATOM 1436 C CA . THR A 1 187 ? 0.679 -8.323 -17.656 1.00 98.62 187 THR A CA 1
ATOM 1437 C C . THR A 1 187 ? 0.265 -8.796 -16.270 1.00 98.62 187 THR A C 1
ATOM 1439 O O . THR A 1 187 ? 1.112 -8.906 -15.385 1.00 98.62 187 THR A O 1
ATOM 1442 N N . ALA A 1 188 ? -1.020 -9.095 -16.083 1.00 98.25 188 ALA A N 1
ATOM 1443 C CA . ALA A 1 188 ? -1.525 -9.713 -14.861 1.00 98.25 188 ALA A CA 1
ATOM 1444 C C . ALA A 1 188 ? -0.992 -11.144 -14.691 1.00 98.25 188 ALA A C 1
ATOM 1446 O O . ALA A 1 188 ? -0.976 -11.929 -15.642 1.00 98.25 188 ALA A O 1
ATOM 1447 N N . ASN A 1 189 ? -0.603 -11.491 -13.467 1.00 98.12 189 ASN A N 1
ATOM 1448 C CA . ASN A 1 189 ? -0.249 -12.854 -13.092 1.00 98.12 189 ASN A CA 1
ATOM 1449 C C . ASN A 1 189 ? -1.482 -13.603 -12.539 1.00 98.12 189 ASN A C 1
ATOM 1451 O O . ASN A 1 189 ? -2.486 -13.012 -12.140 1.00 98.12 189 ASN A O 1
ATOM 1455 N N . ALA A 1 190 ? -1.419 -14.937 -12.509 1.00 96.31 190 ALA A N 1
ATOM 1456 C CA . ALA A 1 190 ? -2.551 -15.788 -12.118 1.00 96.31 190 ALA A CA 1
ATOM 1457 C C . ALA A 1 190 ? -2.975 -15.646 -10.641 1.00 96.31 190 ALA A C 1
ATOM 1459 O O . ALA A 1 190 ? -4.086 -16.034 -10.285 1.00 96.31 190 ALA A O 1
ATOM 1460 N N . ASP A 1 191 ? -2.108 -15.091 -9.790 1.00 95.00 191 ASP A N 1
ATOM 1461 C CA . ASP A 1 191 ? -2.373 -14.853 -8.367 1.00 95.00 191 ASP A CA 1
ATOM 1462 C C . ASP A 1 191 ? -3.311 -13.661 -8.103 1.00 95.00 191 ASP A C 1
ATOM 1464 O O . ASP A 1 191 ? -3.774 -13.490 -6.976 1.00 95.00 191 ASP A O 1
ATOM 1468 N N . ARG A 1 192 ? -3.602 -12.846 -9.130 1.00 93.62 192 ARG A N 1
ATOM 1469 C CA . ARG A 1 192 ? -4.373 -11.591 -9.046 1.00 93.62 192 ARG A CA 1
ATOM 1470 C C . ARG A 1 192 ? -3.818 -10.586 -8.029 1.00 93.62 192 ARG A C 1
ATOM 1472 O O . ARG A 1 192 ? -4.555 -9.736 -7.531 1.00 93.62 192 ARG A O 1
ATOM 1479 N N . ASN A 1 193 ? -2.527 -10.689 -7.728 1.00 95.19 193 ASN A N 1
ATOM 1480 C CA . ASN A 1 193 ? -1.832 -9.844 -6.763 1.00 95.19 193 ASN A CA 1
ATOM 1481 C C . ASN A 1 193 ? -0.514 -9.288 -7.309 1.00 95.19 193 ASN A C 1
ATOM 1483 O O . ASN A 1 193 ? -0.021 -8.282 -6.812 1.00 95.19 193 ASN A O 1
ATOM 1487 N N . THR A 1 194 ? 0.060 -9.901 -8.341 1.00 98.38 194 THR A N 1
ATOM 1488 C CA . THR A 1 194 ? 1.320 -9.451 -8.935 1.00 98.38 194 THR A CA 1
ATOM 1489 C C . THR A 1 194 ? 1.194 -9.223 -10.434 1.00 98.38 194 THR A C 1
ATOM 1491 O O . THR A 1 194 ? 0.275 -9.716 -11.085 1.00 98.38 194 THR A O 1
ATOM 1494 N N . TYR A 1 195 ? 2.120 -8.459 -10.998 1.00 98.81 195 TYR A N 1
ATOM 1495 C CA . TYR A 1 195 ? 2.224 -8.205 -12.427 1.00 98.81 195 TYR A CA 1
ATOM 1496 C C . TYR A 1 195 ? 3.629 -8.507 -12.917 1.00 98.81 195 TYR A C 1
ATOM 1498 O O . TYR A 1 195 ? 4.618 -8.245 -12.230 1.00 98.81 195 TYR A O 1
ATOM 1506 N N . THR A 1 196 ? 3.714 -8.958 -14.162 1.00 98.69 196 THR A N 1
ATOM 1507 C CA . THR A 1 196 ? 4.968 -9.035 -14.903 1.00 98.69 196 THR A CA 1
ATOM 1508 C C . THR A 1 196 ? 5.084 -7.836 -15.842 1.00 98.69 196 THR A C 1
ATOM 1510 O O . THR A 1 196 ? 4.249 -7.647 -16.728 1.00 98.69 196 THR A O 1
ATOM 1513 N N . LEU A 1 197 ? 6.143 -7.045 -15.667 1.00 98.75 197 LEU A N 1
ATOM 1514 C CA . LEU A 1 197 ? 6.495 -5.901 -16.503 1.00 98.75 197 LEU A CA 1
ATOM 1515 C C . LEU A 1 197 ? 7.634 -6.282 -17.452 1.00 98.75 197 LEU A C 1
ATOM 1517 O O . LEU A 1 197 ? 8.747 -6.588 -17.014 1.00 98.75 197 LEU A O 1
ATOM 1521 N N . THR A 1 198 ? 7.390 -6.219 -18.759 1.00 98.56 198 THR A N 1
ATOM 1522 C CA . THR A 1 198 ? 8.434 -6.359 -19.790 1.00 98.56 198 THR A CA 1
ATOM 1523 C C . THR A 1 198 ? 8.735 -5.011 -20.428 1.00 98.56 198 THR A C 1
ATOM 1525 O O . THR A 1 198 ? 7.820 -4.225 -20.651 1.00 98.56 198 THR A O 1
ATOM 1528 N N . GLY A 1 199 ? 10.005 -4.733 -20.734 1.00 97.75 199 GLY A N 1
ATOM 1529 C CA . GLY A 1 199 ? 10.437 -3.463 -21.335 1.00 97.75 199 GLY A CA 1
ATOM 1530 C C . GLY A 1 199 ? 10.686 -2.327 -20.333 1.00 97.75 199 GLY A C 1
ATOM 1531 O O . GLY A 1 199 ? 11.285 -1.318 -20.703 1.00 97.75 199 GLY A O 1
ATOM 1532 N N . PHE A 1 200 ? 10.298 -2.503 -19.061 1.00 98.06 200 PHE A N 1
ATOM 1533 C CA . PHE A 1 200 ? 10.672 -1.593 -17.968 1.00 98.06 200 PHE A CA 1
ATOM 1534 C C . PHE A 1 200 ? 12.195 -1.601 -17.746 1.00 98.06 200 PHE A C 1
ATOM 1536 O O . PHE A 1 200 ? 12.826 -0.550 -17.683 1.00 98.06 200 PHE A O 1
ATOM 1543 N N . TYR A 1 201 ? 12.781 -2.801 -17.739 1.00 96.88 201 TYR A N 1
ATOM 1544 C CA . TYR A 1 201 ? 14.215 -3.064 -17.847 1.00 96.88 201 TYR A CA 1
ATOM 1545 C C . TYR A 1 201 ? 14.503 -3.716 -19.208 1.00 96.88 201 TYR A C 1
ATOM 1547 O O . TYR A 1 201 ? 13.717 -4.544 -19.672 1.00 96.88 201 TYR A O 1
ATOM 1555 N N . SER A 1 202 ? 15.604 -3.349 -19.873 1.00 94.69 202 SER A N 1
ATOM 1556 C CA . SER A 1 202 ? 15.851 -3.766 -21.262 1.00 94.69 202 SER A CA 1
ATOM 1557 C C . SER A 1 202 ? 16.227 -5.239 -21.447 1.00 94.69 202 SER A C 1
ATOM 1559 O O . SER A 1 202 ? 16.007 -5.774 -22.531 1.00 94.69 202 SER A O 1
ATOM 1561 N N . LEU A 1 203 ? 16.779 -5.903 -20.424 1.00 95.62 203 LEU A N 1
ATOM 1562 C CA . LEU A 1 203 ? 17.333 -7.260 -20.572 1.00 95.62 203 LEU A CA 1
ATOM 1563 C C . LEU A 1 203 ? 16.500 -8.359 -19.902 1.00 95.62 203 LEU A C 1
ATOM 1565 O O . LEU A 1 203 ? 16.801 -9.537 -20.079 1.00 95.62 203 LEU A O 1
ATOM 1569 N N . SER A 1 204 ? 15.484 -8.011 -19.109 1.00 95.62 204 SER A N 1
ATOM 1570 C CA . SER A 1 204 ? 14.673 -8.988 -18.374 1.00 95.62 204 SER A CA 1
ATOM 1571 C C . SER A 1 204 ? 13.324 -8.399 -17.951 1.00 95.62 204 SER A C 1
ATOM 1573 O O . SER A 1 204 ? 12.995 -7.252 -18.253 1.00 95.62 204 SER A O 1
ATOM 1575 N N . ARG A 1 205 ? 12.529 -9.207 -17.251 1.00 96.94 205 ARG A N 1
ATOM 1576 C CA . ARG A 1 205 ? 11.246 -8.812 -16.667 1.00 96.94 205 ARG A CA 1
ATOM 1577 C C . ARG A 1 205 ? 11.425 -8.256 -15.254 1.00 96.94 205 ARG A C 1
ATOM 1579 O O . ARG A 1 205 ? 12.326 -8.675 -14.533 1.00 96.94 205 ARG A O 1
ATOM 1586 N N . VAL A 1 206 ? 10.515 -7.377 -14.857 1.00 98.38 206 VAL A N 1
ATOM 1587 C CA . VAL A 1 206 ? 10.373 -6.860 -13.489 1.00 98.38 206 VAL A CA 1
ATOM 1588 C C . VAL A 1 206 ? 9.039 -7.342 -12.930 1.00 98.38 206 VAL A C 1
ATOM 1590 O O . VAL A 1 206 ? 8.050 -7.378 -13.659 1.00 98.38 206 VAL A O 1
ATOM 1593 N N . GLN A 1 207 ? 9.002 -7.744 -11.664 1.00 98.31 207 GLN A N 1
ATOM 1594 C CA . GLN A 1 207 ? 7.754 -8.029 -10.959 1.00 98.31 207 GLN A CA 1
ATOM 1595 C C . GLN A 1 207 ? 7.271 -6.780 -10.220 1.00 98.31 207 GLN A C 1
ATOM 1597 O O . GLN A 1 207 ? 8.070 -6.061 -9.617 1.00 98.31 207 GLN A O 1
ATOM 1602 N N . ALA A 1 208 ? 5.966 -6.538 -10.256 1.00 98.50 208 ALA A N 1
ATOM 1603 C CA . ALA A 1 208 ? 5.303 -5.530 -9.438 1.00 98.50 208 ALA A CA 1
ATOM 1604 C C . ALA A 1 208 ? 4.218 -6.193 -8.587 1.00 98.50 208 ALA A C 1
ATOM 1606 O O . ALA A 1 208 ? 3.554 -7.122 -9.039 1.00 98.50 208 ALA A O 1
ATOM 1607 N N . GLU A 1 209 ? 4.010 -5.701 -7.376 1.00 98.25 209 GLU A N 1
ATOM 1608 C CA . GLU A 1 209 ? 2.881 -6.073 -6.525 1.00 98.25 209 GLU A CA 1
ATOM 1609 C C . GLU A 1 209 ? 1.717 -5.104 -6.744 1.00 98.25 209 GLU A C 1
ATOM 1611 O O . GLU A 1 209 ? 1.915 -3.926 -7.056 1.00 98.25 209 GLU A O 1
ATOM 1616 N N . TYR A 1 210 ? 0.490 -5.580 -6.563 1.00 98.25 210 TYR A N 1
ATOM 1617 C CA . TYR A 1 210 ? -0.691 -4.737 -6.529 1.00 98.25 210 TYR A CA 1
ATOM 1618 C C . TYR A 1 210 ? -0.890 -4.171 -5.125 1.00 98.25 210 TYR A C 1
ATOM 1620 O O . TYR A 1 210 ? -1.275 -4.876 -4.194 1.00 98.25 210 TYR A O 1
ATOM 1628 N N . ALA A 1 211 ? -0.683 -2.867 -4.974 1.00 96.44 211 ALA A N 1
ATOM 1629 C CA . ALA A 1 211 ? -0.983 -2.164 -3.736 1.00 96.44 211 ALA A CA 1
ATOM 1630 C C . ALA A 1 211 ? -2.499 -1.941 -3.626 1.00 96.44 211 ALA A C 1
ATOM 1632 O O . ALA A 1 211 ? -3.015 -0.872 -3.951 1.00 96.44 211 ALA A O 1
ATOM 1633 N N . ARG A 1 212 ? -3.230 -2.976 -3.192 1.00 95.06 212 ARG A N 1
ATOM 1634 C CA . ARG A 1 212 ? -4.704 -3.022 -3.173 1.00 95.06 212 ARG A CA 1
ATOM 1635 C C . ARG A 1 212 ? -5.357 -1.895 -2.363 1.00 95.06 212 ARG A C 1
ATOM 1637 O O . ARG A 1 212 ? -6.473 -1.506 -2.699 1.00 95.06 212 ARG A O 1
ATOM 1644 N N . SER A 1 213 ? -4.679 -1.372 -1.340 1.00 92.88 213 SER A N 1
ATOM 1645 C CA . SER A 1 213 ? -5.164 -0.281 -0.477 1.00 92.88 213 SER A CA 1
ATOM 1646 C C . SER A 1 213 ? -5.307 1.059 -1.202 1.00 92.88 213 SER A C 1
ATOM 1648 O O . SER A 1 213 ? -6.165 1.861 -0.848 1.00 92.88 213 SER A O 1
ATOM 1650 N N . ILE A 1 214 ? -4.503 1.283 -2.244 1.00 94.12 214 ILE A N 1
ATOM 1651 C CA . ILE A 1 214 ? -4.464 2.535 -3.017 1.00 94.12 214 ILE A CA 1
ATOM 1652 C C . ILE A 1 214 ? -4.632 2.320 -4.530 1.00 94.12 214 ILE A C 1
ATOM 1654 O O . ILE A 1 214 ? -4.772 3.277 -5.286 1.00 94.12 214 ILE A O 1
ATOM 1658 N N . GLY A 1 215 ? -4.684 1.065 -4.979 1.00 97.06 215 GLY A N 1
ATOM 1659 C CA . GLY A 1 215 ? -5.043 0.677 -6.340 1.00 97.06 215 GLY A CA 1
ATOM 1660 C C . GLY A 1 215 ? -3.963 0.985 -7.371 1.00 97.06 215 GLY A C 1
ATOM 1661 O O . GLY A 1 215 ? -4.275 1.502 -8.439 1.00 97.06 215 GLY A O 1
ATOM 1662 N N . THR A 1 216 ? -2.696 0.702 -7.069 1.00 98.00 216 THR A N 1
ATOM 1663 C CA . THR A 1 216 ? -1.558 0.988 -7.964 1.00 98.00 216 THR A CA 1
ATOM 1664 C C . THR A 1 216 ? -0.493 -0.118 -7.921 1.00 98.00 216 THR A C 1
ATOM 1666 O O . THR A 1 216 ? -0.680 -1.152 -7.277 1.00 98.00 216 THR A O 1
ATOM 1669 N N . LEU A 1 217 ? 0.606 0.074 -8.649 1.00 98.06 217 LEU A N 1
ATOM 1670 C CA . LEU A 1 217 ? 1.756 -0.827 -8.703 1.00 98.06 217 LEU A CA 1
ATOM 1671 C C . LEU A 1 217 ? 2.762 -0.490 -7.595 1.00 98.06 217 LEU A C 1
ATOM 1673 O O . LEU A 1 217 ? 3.094 0.673 -7.399 1.00 98.06 217 LEU A O 1
ATOM 1677 N N . SER A 1 218 ? 3.327 -1.499 -6.939 1.00 98.06 218 SER A N 1
ATOM 1678 C CA . SER A 1 218 ? 4.518 -1.364 -6.095 1.00 98.06 218 SER A CA 1
ATOM 1679 C C . SER A 1 218 ? 5.661 -2.165 -6.703 1.00 98.06 218 SER A C 1
ATOM 1681 O O . SER A 1 218 ? 5.525 -3.364 -6.943 1.00 98.06 218 SER A O 1
ATOM 1683 N N . ILE A 1 219 ? 6.793 -1.516 -6.969 1.00 98.44 219 ILE A N 1
ATOM 1684 C CA . ILE A 1 219 ? 7.992 -2.182 -7.485 1.00 98.44 219 ILE A CA 1
ATOM 1685 C C . ILE A 1 219 ? 9.062 -2.103 -6.407 1.00 98.44 219 ILE A C 1
ATOM 1687 O O . ILE A 1 219 ? 9.547 -1.024 -6.066 1.00 98.44 219 ILE A O 1
ATOM 1691 N N . LYS A 1 220 ? 9.436 -3.268 -5.885 1.00 97.75 220 LYS A N 1
ATOM 1692 C CA . LYS A 1 220 ? 10.482 -3.418 -4.875 1.00 97.75 220 LYS A CA 1
ATOM 1693 C C . LYS A 1 220 ? 11.786 -3.890 -5.504 1.00 97.75 220 LYS A C 1
ATOM 1695 O O . LYS A 1 220 ? 11.802 -4.447 -6.610 1.00 97.75 220 LYS A O 1
ATOM 1700 N N . ALA A 1 221 ? 12.873 -3.667 -4.779 1.00 95.56 221 ALA A N 1
ATOM 1701 C CA . ALA A 1 221 ? 14.179 -4.193 -5.100 1.00 95.56 221 ALA A CA 1
ATOM 1702 C C . ALA A 1 221 ? 14.102 -5.718 -5.218 1.00 95.56 221 ALA A C 1
ATOM 1704 O O . ALA A 1 221 ? 13.505 -6.398 -4.384 1.00 95.56 221 ALA A O 1
ATOM 1705 N N . GLN A 1 222 ? 14.669 -6.250 -6.296 1.00 95.56 222 GLN A N 1
ATOM 1706 C CA . GLN A 1 222 ? 14.528 -7.657 -6.655 1.00 95.56 222 GLN A CA 1
ATOM 1707 C C . GLN A 1 222 ? 15.635 -8.098 -7.607 1.00 95.56 222 GLN A C 1
ATOM 1709 O O . GLN A 1 222 ? 16.190 -7.291 -8.360 1.00 95.56 222 GLN A O 1
ATOM 1714 N N . SER A 1 223 ? 15.918 -9.399 -7.625 1.00 94.56 223 SER A N 1
ATOM 1715 C CA . SER A 1 223 ? 16.778 -9.962 -8.660 1.00 94.56 223 SER A CA 1
ATOM 1716 C C . SER A 1 223 ? 16.047 -9.945 -9.997 1.00 94.56 223 SER A C 1
ATOM 1718 O O . SER A 1 223 ? 14.913 -10.407 -10.102 1.00 94.56 223 SER A O 1
ATOM 1720 N N . VAL A 1 224 ? 16.717 -9.445 -11.033 1.00 95.62 224 VAL A N 1
ATOM 1721 C CA . VAL A 1 224 ? 16.218 -9.460 -12.418 1.00 95.62 224 VAL A CA 1
ATOM 1722 C C . VAL A 1 224 ? 16.972 -10.477 -13.283 1.00 95.62 224 VAL A C 1
ATOM 1724 O O . VAL A 1 224 ? 16.877 -10.457 -14.512 1.00 95.62 224 VAL A O 1
ATOM 1727 N N . GLY A 1 225 ? 17.686 -11.406 -12.638 1.00 93.06 225 GLY A N 1
ATOM 1728 C CA . GLY A 1 225 ? 18.423 -12.497 -13.270 1.00 93.06 225 GLY A CA 1
ATOM 1729 C C . GLY A 1 225 ? 19.889 -12.164 -13.538 1.00 93.06 225 GLY A C 1
ATOM 1730 O O . GLY A 1 225 ? 20.544 -11.495 -12.744 1.00 93.06 225 GLY A O 1
ATOM 1731 N N . MET A 1 226 ? 20.415 -12.671 -14.653 1.00 93.12 226 MET A N 1
ATOM 1732 C CA . MET A 1 226 ? 21.799 -12.453 -15.083 1.00 93.12 226 MET A CA 1
ATOM 1733 C C . MET A 1 226 ? 21.860 -11.439 -16.220 1.00 93.12 226 MET A C 1
ATOM 1735 O O . MET A 1 226 ? 21.066 -11.513 -17.156 1.00 93.12 226 MET A O 1
ATOM 1739 N N . ALA A 1 227 ? 22.848 -10.549 -16.188 1.00 93.69 227 ALA A N 1
ATOM 1740 C CA . ALA A 1 227 ? 23.167 -9.651 -17.292 1.00 93.69 227 ALA A CA 1
ATOM 1741 C C . ALA A 1 227 ? 24.682 -9.529 -17.444 1.00 93.69 227 ALA A C 1
ATOM 1743 O O . ALA A 1 227 ? 25.394 -9.309 -16.469 1.00 93.69 227 ALA A O 1
ATOM 1744 N N . TYR A 1 228 ? 25.180 -9.687 -18.672 1.00 93.88 228 TYR A N 1
ATOM 1745 C CA . TYR A 1 228 ? 26.611 -9.578 -18.991 1.00 93.88 228 TYR A CA 1
ATOM 1746 C C . TYR A 1 228 ? 27.530 -10.453 -18.111 1.00 93.88 228 TYR A C 1
ATOM 1748 O O . TYR A 1 228 ? 28.667 -10.083 -17.840 1.00 93.88 228 TYR A O 1
ATOM 1756 N N . GLY A 1 229 ? 27.041 -11.613 -17.657 1.00 92.19 229 GLY A N 1
ATOM 1757 C CA . GLY A 1 229 ? 27.787 -12.519 -16.774 1.00 92.19 229 GLY A CA 1
ATOM 1758 C C . GLY A 1 229 ? 27.763 -12.148 -15.285 1.00 92.19 229 GLY A C 1
ATOM 1759 O O . 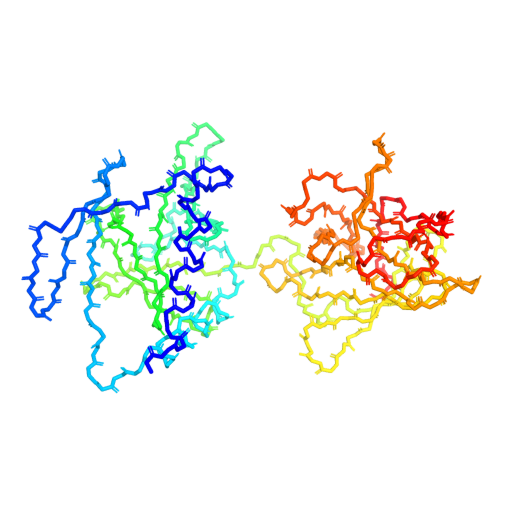GLY A 1 229 ? 28.422 -12.816 -14.494 1.00 92.19 229 GLY A O 1
ATOM 1760 N N . TYR A 1 230 ? 26.995 -11.128 -14.898 1.00 92.88 230 TYR A N 1
ATOM 1761 C CA . TYR A 1 230 ? 26.826 -10.677 -13.518 1.00 92.88 230 TYR A CA 1
ATOM 1762 C C . TYR A 1 230 ? 25.397 -10.892 -13.024 1.00 92.88 230 TYR A C 1
ATOM 1764 O O . TYR A 1 230 ? 24.445 -10.865 -13.809 1.00 92.88 230 TYR A O 1
ATOM 1772 N N . TYR A 1 231 ? 25.243 -11.039 -11.708 1.00 92.69 231 TYR A N 1
ATOM 1773 C CA . TYR A 1 231 ? 23.940 -10.999 -11.054 1.00 92.69 231 TYR A CA 1
ATOM 1774 C C . TYR A 1 231 ? 23.388 -9.578 -11.171 1.00 92.69 231 TYR A C 1
ATOM 1776 O O . TYR A 1 231 ? 24.019 -8.624 -10.719 1.00 92.69 231 TYR A O 1
ATOM 1784 N N . ALA A 1 232 ? 22.227 -9.427 -11.798 1.00 94.62 232 ALA A N 1
ATOM 1785 C CA . ALA A 1 232 ? 21.568 -8.147 -11.982 1.00 94.62 232 ALA A CA 1
ATOM 1786 C C . ALA A 1 232 ? 20.461 -7.980 -10.940 1.00 94.62 232 ALA A C 1
ATOM 1788 O O . ALA A 1 232 ? 19.571 -8.826 -10.802 1.00 94.62 232 ALA A O 1
ATOM 1789 N N . GLN A 1 233 ? 20.508 -6.863 -10.227 1.00 94.50 233 GLN A N 1
ATOM 1790 C CA . GLN A 1 233 ? 19.546 -6.508 -9.194 1.00 94.50 233 GLN A CA 1
ATOM 1791 C C . GLN A 1 233 ? 18.900 -5.177 -9.556 1.00 94.50 233 GLN A C 1
ATOM 1793 O O . GLN A 1 233 ? 19.609 -4.210 -9.827 1.00 94.50 233 GLN A O 1
ATOM 1798 N N . LEU A 1 234 ? 17.571 -5.119 -9.557 1.00 97.12 234 LEU A N 1
ATOM 1799 C CA . LEU A 1 234 ? 16.844 -3.857 -9.554 1.00 97.12 234 LEU A CA 1
ATOM 1800 C C . LEU A 1 234 ? 16.896 -3.288 -8.135 1.00 97.12 234 LEU A C 1
ATOM 1802 O O . LEU A 1 234 ? 16.512 -3.971 -7.186 1.00 97.12 234 LEU A O 1
ATOM 1806 N N . CYS A 1 235 ? 17.361 -2.055 -8.001 1.00 96.06 235 CYS A N 1
ATOM 1807 C CA . CYS A 1 235 ? 17.528 -1.353 -6.735 1.00 96.06 235 CYS A CA 1
ATOM 1808 C C . CYS A 1 235 ? 16.686 -0.074 -6.736 1.00 96.06 235 CYS A C 1
ATOM 1810 O O . CYS A 1 235 ? 16.558 0.584 -7.776 1.00 96.06 235 CYS A O 1
ATOM 1812 N N . ALA A 1 236 ? 16.180 0.309 -5.564 1.00 96.75 236 ALA A N 1
ATOM 1813 C CA . ALA A 1 236 ? 15.717 1.672 -5.330 1.00 96.75 236 ALA A CA 1
ATOM 1814 C C . ALA A 1 236 ? 16.925 2.615 -5.405 1.00 96.75 236 ALA A C 1
ATOM 1816 O O . ALA A 1 236 ? 18.025 2.250 -4.977 1.00 96.75 236 ALA A O 1
ATOM 1817 N N . TRP A 1 237 ? 16.755 3.807 -5.967 1.00 97.69 237 TRP A N 1
ATOM 1818 C CA . TRP A 1 237 ? 17.864 4.718 -6.229 1.00 97.69 237 TRP A CA 1
ATOM 1819 C C . TRP A 1 237 ? 17.450 6.174 -6.015 1.00 97.69 237 TRP A C 1
ATOM 1821 O O . TRP A 1 237 ? 16.352 6.581 -6.393 1.00 97.69 237 TRP A O 1
ATOM 1831 N N . ASN A 1 238 ? 18.340 6.952 -5.405 1.00 97.25 238 ASN A N 1
ATOM 1832 C CA . ASN A 1 238 ? 18.223 8.399 -5.297 1.00 97.25 238 ASN A CA 1
ATOM 1833 C C . ASN A 1 238 ? 19.193 9.036 -6.295 1.00 97.25 238 ASN A C 1
ATOM 1835 O O . ASN A 1 238 ? 20.416 8.880 -6.189 1.00 97.25 238 ASN A O 1
ATOM 1839 N N . THR A 1 239 ? 18.664 9.754 -7.282 1.00 96.75 239 THR A N 1
ATOM 1840 C CA . THR A 1 239 ? 19.494 10.362 -8.329 1.00 96.75 239 THR A CA 1
ATOM 1841 C C . THR A 1 239 ? 20.382 11.491 -7.821 1.00 96.75 239 THR A C 1
ATOM 1843 O O . THR A 1 239 ? 21.476 11.678 -8.358 1.00 96.75 239 THR A O 1
ATOM 1846 N N . SER A 1 240 ? 19.934 12.220 -6.797 1.00 95.62 240 SER A N 1
ATOM 1847 C CA . SER A 1 240 ? 20.626 13.380 -6.235 1.00 95.62 240 SER A CA 1
ATOM 1848 C C . SER A 1 240 ? 21.831 12.987 -5.382 1.00 95.62 240 SER A C 1
ATOM 1850 O O . SER A 1 240 ? 22.894 13.591 -5.516 1.00 95.62 240 SER A O 1
ATOM 1852 N N . SER A 1 241 ? 21.686 12.005 -4.491 1.00 94.94 241 SER A N 1
ATOM 1853 C CA . SER A 1 241 ? 22.778 11.518 -3.635 1.00 94.94 241 SER A CA 1
ATOM 1854 C C . SER A 1 241 ? 23.623 10.446 -4.323 1.00 94.94 241 SER A C 1
ATOM 1856 O O . SER A 1 241 ? 24.788 10.257 -3.982 1.00 94.94 241 SER A O 1
ATOM 1858 N N . GLY A 1 242 ? 23.049 9.741 -5.302 1.00 93.38 242 GLY A N 1
ATOM 1859 C CA . GLY A 1 242 ? 23.656 8.579 -5.942 1.00 93.38 242 GLY A CA 1
ATOM 1860 C C . GLY A 1 242 ? 23.531 7.292 -5.122 1.00 93.38 242 GLY A C 1
ATOM 1861 O O . GLY A 1 242 ? 23.896 6.232 -5.637 1.00 93.38 242 GLY A O 1
ATOM 1862 N N . ASN A 1 243 ? 22.993 7.358 -3.899 1.00 94.12 243 ASN A N 1
ATOM 1863 C CA . ASN A 1 243 ? 22.765 6.192 -3.052 1.00 94.12 243 ASN A CA 1
ATOM 1864 C C . ASN A 1 243 ? 21.749 5.259 -3.701 1.00 94.12 243 ASN A C 1
ATOM 1866 O O . ASN A 1 243 ? 20.762 5.714 -4.280 1.00 94.12 243 ASN A O 1
ATOM 1870 N N . LEU A 1 244 ? 21.952 3.953 -3.542 1.00 93.75 244 LEU A N 1
ATOM 1871 C CA . LEU A 1 244 ? 21.017 2.914 -3.966 1.00 93.75 244 LEU A CA 1
ATOM 1872 C C . LEU A 1 244 ? 20.782 1.912 -2.830 1.00 93.75 244 LEU A C 1
ATOM 1874 O O . LEU A 1 244 ? 21.662 1.713 -1.991 1.00 93.75 244 LEU A O 1
ATOM 1878 N N . ASN A 1 245 ? 19.631 1.243 -2.843 1.00 92.44 245 ASN A N 1
ATOM 1879 C CA . ASN A 1 245 ? 19.284 0.202 -1.883 1.00 92.44 245 ASN A CA 1
ATOM 1880 C C . ASN A 1 245 ? 18.678 -1.017 -2.593 1.00 92.44 245 ASN A C 1
ATOM 1882 O O . ASN A 1 245 ? 17.761 -0.898 -3.409 1.00 92.44 245 ASN A O 1
ATOM 1886 N N . TRP A 1 246 ? 19.235 -2.193 -2.306 1.00 90.44 246 TRP A N 1
ATOM 1887 C CA . TRP A 1 246 ? 18.866 -3.475 -2.914 1.00 90.44 246 TRP A CA 1
ATOM 1888 C C . TRP A 1 246 ? 18.196 -4.445 -1.941 1.00 90.44 246 TRP A C 1
ATOM 1890 O O . TRP A 1 246 ? 17.921 -5.585 -2.324 1.00 90.44 246 TRP A O 1
ATOM 1900 N N . MET A 1 247 ? 17.996 -4.037 -0.687 1.00 88.88 247 MET A N 1
ATOM 1901 C CA . MET A 1 247 ? 17.382 -4.887 0.325 1.00 88.88 247 MET A CA 1
ATOM 1902 C C . MET A 1 247 ? 15.903 -5.118 0.013 1.00 88.88 247 MET A C 1
ATOM 1904 O O . MET A 1 247 ? 15.224 -4.268 -0.562 1.00 88.88 247 MET A O 1
ATOM 1908 N N . GLU A 1 248 ? 15.407 -6.285 0.411 1.00 89.12 248 GLU A N 1
ATOM 1909 C CA . GLU A 1 248 ? 13.994 -6.631 0.286 1.00 89.12 248 GLU A CA 1
ATOM 1910 C C . GLU A 1 248 ? 13.111 -5.587 0.991 1.00 89.12 248 GLU A C 1
ATOM 1912 O O . GLU A 1 248 ? 13.470 -5.053 2.039 1.00 89.12 248 GLU A O 1
ATOM 1917 N N . GLY A 1 249 ? 11.964 -5.264 0.392 1.00 92.06 249 GLY A N 1
ATOM 1918 C CA . GLY A 1 249 ? 11.034 -4.255 0.907 1.00 92.06 249 GLY A CA 1
ATOM 1919 C C . GLY A 1 249 ? 11.282 -2.835 0.389 1.00 92.06 249 GLY A C 1
ATOM 1920 O O . GLY A 1 249 ? 10.318 -2.095 0.205 1.00 92.06 249 GLY A O 1
ATOM 1921 N N . PHE A 1 250 ? 12.525 -2.466 0.073 1.00 94.75 250 PHE A N 1
ATOM 1922 C CA . PHE A 1 250 ? 12.868 -1.141 -0.458 1.00 94.75 250 PHE A CA 1
ATOM 1923 C C . PHE A 1 250 ? 12.395 -1.003 -1.902 1.00 94.75 250 PHE A C 1
ATOM 1925 O O . PHE A 1 250 ? 12.542 -1.933 -2.692 1.00 94.75 250 PHE A O 1
ATOM 1932 N N . GLY A 1 251 ? 11.832 0.141 -2.280 1.00 96.69 251 GLY A N 1
ATOM 1933 C CA . GLY A 1 251 ? 11.269 0.308 -3.614 1.00 96.69 251 GLY A CA 1
ATOM 1934 C C . GLY A 1 251 ? 10.463 1.580 -3.767 1.00 96.69 251 GLY A C 1
ATOM 1935 O O . GLY A 1 251 ? 10.539 2.488 -2.945 1.00 96.69 251 GLY A O 1
ATOM 1936 N N . MET A 1 252 ? 9.652 1.610 -4.818 1.00 98.25 252 MET A N 1
ATOM 1937 C CA . MET A 1 252 ? 8.783 2.740 -5.108 1.00 98.25 252 MET A CA 1
ATOM 1938 C C . MET A 1 252 ? 7.338 2.287 -5.298 1.00 98.25 252 MET A C 1
ATOM 1940 O O . MET A 1 252 ? 7.052 1.179 -5.767 1.00 98.25 252 MET A O 1
ATOM 1944 N N . MET A 1 253 ? 6.427 3.169 -4.919 1.00 97.94 253 MET A N 1
ATOM 1945 C CA . MET A 1 253 ? 4.991 3.046 -5.079 1.00 97.94 253 MET A CA 1
ATOM 1946 C C . MET A 1 253 ? 4.526 3.900 -6.257 1.00 97.94 253 MET A C 1
ATOM 1948 O O . MET A 1 253 ? 4.979 5.030 -6.433 1.00 97.94 253 MET A O 1
ATOM 1952 N N . GLY A 1 254 ? 3.622 3.358 -7.065 1.00 98.19 254 GLY A N 1
ATOM 1953 C CA . GLY A 1 254 ? 2.979 4.082 -8.147 1.00 98.19 254 GLY A CA 1
ATOM 1954 C C . GLY A 1 254 ? 2.043 5.177 -7.632 1.00 98.19 254 GLY A C 1
ATOM 1955 O O . GLY A 1 254 ? 1.432 5.057 -6.572 1.00 98.19 254 GLY A O 1
ATOM 1956 N N . VAL A 1 255 ? 1.898 6.243 -8.409 1.00 98.06 255 VAL A N 1
ATOM 1957 C CA . VAL A 1 255 ? 0.908 7.301 -8.208 1.00 98.06 255 VAL A CA 1
ATOM 1958 C C . VAL A 1 255 ? 0.157 7.459 -9.517 1.00 98.06 255 VAL A C 1
ATOM 1960 O O . VAL A 1 255 ? 0.693 7.940 -10.516 1.00 98.06 255 VAL A O 1
ATOM 1963 N N . ASN A 1 256 ? -1.087 6.994 -9.517 1.00 98.31 256 ASN A N 1
ATOM 1964 C CA . ASN A 1 256 ? -1.937 7.031 -10.695 1.00 98.31 256 ASN A CA 1
ATOM 1965 C C . ASN A 1 256 ? -2.522 8.435 -10.894 1.00 98.31 256 ASN A C 1
ATOM 1967 O O . ASN A 1 256 ? -3.024 9.037 -9.941 1.00 98.31 256 ASN A O 1
ATOM 1971 N N . SER A 1 257 ? -2.575 8.917 -12.136 1.00 97.38 257 SER A N 1
ATOM 1972 C CA . SER A 1 257 ? -3.387 10.088 -12.471 1.00 97.38 257 SER A CA 1
ATOM 1973 C C . SER A 1 257 ? -4.883 9.788 -12.421 1.00 97.38 257 SER A C 1
ATOM 1975 O O . SER A 1 257 ? -5.355 8.652 -12.554 1.00 97.38 257 SER A O 1
ATOM 1977 N N . THR A 1 258 ? -5.662 10.850 -12.270 1.00 95.69 258 THR A N 1
ATOM 1978 C CA . THR A 1 258 ? -7.111 10.842 -12.489 1.00 95.69 258 THR A CA 1
ATOM 1979 C C . THR A 1 258 ? -7.477 11.078 -13.957 1.00 95.69 258 THR A C 1
ATOM 1981 O O . THR A 1 258 ? -8.581 10.718 -14.355 1.00 95.69 258 THR A O 1
ATOM 1984 N N . ASP A 1 259 ? -6.542 11.604 -14.752 1.00 91.81 259 ASP A N 1
ATOM 1985 C CA . ASP A 1 259 ? -6.705 11.894 -16.179 1.00 91.81 259 ASP A CA 1
ATOM 1986 C C . ASP A 1 259 ? -6.608 10.654 -17.084 1.00 91.81 259 ASP A C 1
ATOM 1988 O O . ASP A 1 259 ? -6.073 9.609 -16.689 1.00 91.81 259 ASP A O 1
ATOM 1992 N N . ASP A 1 260 ? -7.090 10.825 -18.320 1.00 91.94 260 ASP A N 1
ATOM 1993 C CA . ASP A 1 260 ? -6.969 9.891 -19.441 1.00 91.94 260 ASP A CA 1
ATOM 1994 C C . ASP A 1 260 ? -6.045 10.492 -20.531 1.00 91.94 260 ASP A C 1
ATOM 1996 O O . ASP A 1 260 ? -6.250 11.649 -20.915 1.00 91.94 260 ASP A O 1
ATOM 2000 N N . PRO A 1 261 ? -5.021 9.770 -21.033 1.00 95.00 261 PRO A N 1
ATOM 2001 C CA . PRO A 1 261 ? -4.641 8.404 -20.669 1.00 95.00 261 PRO A CA 1
ATOM 2002 C C . PRO A 1 261 ? -4.125 8.290 -19.230 1.00 95.00 261 PRO A C 1
ATOM 2004 O O . PRO A 1 261 ? -3.503 9.214 -18.703 1.00 95.00 261 PRO A O 1
ATOM 2007 N N . LEU A 1 262 ? -4.332 7.119 -18.614 1.00 97.94 262 LEU A N 1
ATOM 2008 C CA . LEU A 1 262 ? -3.762 6.808 -17.300 1.00 97.94 262 LEU A CA 1
ATOM 2009 C C . LEU A 1 262 ? -2.243 7.007 -17.325 1.00 97.94 262 LEU A C 1
ATOM 2011 O O . LEU A 1 262 ? -1.536 6.400 -18.133 1.00 97.94 262 LEU A O 1
ATOM 2015 N N . THR A 1 263 ? -1.738 7.781 -16.372 1.00 98.38 263 THR A N 1
ATOM 2016 C CA . THR A 1 263 ? -0.312 7.869 -16.072 1.00 98.38 263 THR A CA 1
ATOM 2017 C C . THR A 1 263 ? -0.014 7.277 -14.702 1.00 98.38 263 THR A C 1
ATOM 2019 O O . THR A 1 263 ? -0.843 7.353 -13.797 1.00 98.38 263 THR A O 1
ATOM 2022 N N . ILE A 1 264 ? 1.159 6.665 -14.557 1.00 98.62 264 ILE A N 1
ATOM 2023 C CA . ILE A 1 264 ? 1.672 6.135 -13.292 1.00 98.62 264 ILE A CA 1
ATOM 2024 C C . ILE A 1 264 ? 3.084 6.686 -13.117 1.00 98.62 264 ILE A C 1
ATOM 2026 O O . ILE A 1 264 ? 4.015 6.238 -13.793 1.00 98.62 264 ILE A O 1
ATOM 2030 N N . SER A 1 265 ? 3.237 7.685 -12.253 1.00 98.31 265 SER A N 1
ATOM 2031 C CA . SER A 1 265 ? 4.549 8.096 -11.741 1.00 98.31 265 SER A CA 1
ATOM 2032 C C . SER A 1 265 ? 4.927 7.231 -10.540 1.00 98.31 265 SER A C 1
ATOM 2034 O O . SER A 1 265 ? 4.108 6.452 -10.060 1.00 98.31 265 SER A O 1
ATOM 2036 N N . PHE A 1 266 ? 6.167 7.326 -10.065 1.00 98.31 266 PHE A N 1
ATOM 2037 C CA . PHE A 1 266 ? 6.634 6.553 -8.915 1.00 98.31 266 PHE A CA 1
ATOM 2038 C C . PHE A 1 266 ? 7.240 7.470 -7.856 1.00 98.31 266 PHE A C 1
ATOM 2040 O O . PHE A 1 266 ? 7.986 8.393 -8.181 1.00 98.31 266 PHE A O 1
ATOM 2047 N N . VAL A 1 267 ? 6.940 7.180 -6.594 1.00 97.50 267 VAL A N 1
ATOM 2048 C CA . VAL A 1 267 ? 7.508 7.828 -5.401 1.00 97.50 267 VAL A CA 1
ATOM 2049 C C . VAL A 1 267 ? 8.052 6.766 -4.451 1.00 97.50 267 VAL A C 1
ATOM 2051 O O . VAL A 1 267 ? 7.640 5.612 -4.541 1.00 97.50 267 VAL A O 1
ATOM 2054 N N . ASP A 1 268 ? 8.962 7.121 -3.543 1.00 97.12 268 ASP A N 1
ATOM 2055 C CA . ASP A 1 268 ? 9.437 6.197 -2.504 1.00 97.12 268 ASP A CA 1
ATOM 2056 C C . ASP A 1 268 ? 8.265 5.502 -1.790 1.00 97.12 268 ASP A C 1
ATOM 2058 O O . ASP A 1 268 ? 7.245 6.125 -1.489 1.00 97.12 268 ASP A O 1
ATOM 2062 N N . ASN A 1 269 ? 8.387 4.200 -1.530 1.00 95.12 269 ASN A N 1
ATOM 2063 C CA . ASN A 1 269 ? 7.321 3.432 -0.884 1.00 95.12 269 ASN A CA 1
ATOM 2064 C C . ASN A 1 269 ? 7.233 3.632 0.644 1.00 95.12 269 ASN A C 1
ATOM 2066 O O . ASN A 1 269 ? 6.448 2.944 1.293 1.00 95.12 269 ASN A O 1
ATOM 2070 N N . GLY A 1 270 ? 8.038 4.530 1.213 1.00 93.06 270 GLY A N 1
ATOM 2071 C CA . GLY A 1 270 ? 8.084 4.867 2.635 1.00 93.06 270 GLY A CA 1
ATOM 2072 C C . GLY A 1 270 ? 9.051 4.014 3.455 1.00 93.06 270 GLY A C 1
ATOM 2073 O O . GLY A 1 270 ? 9.262 4.310 4.627 1.00 93.06 270 GLY A O 1
ATOM 2074 N N . VAL A 1 271 ? 9.657 2.972 2.870 1.00 92.38 271 VAL A N 1
ATOM 2075 C CA . VAL A 1 271 ? 10.595 2.088 3.588 1.00 92.38 271 VAL A CA 1
ATOM 2076 C C . VAL A 1 271 ? 11.985 2.713 3.673 1.00 92.38 271 VAL A C 1
ATOM 2078 O O . VAL A 1 271 ? 12.658 2.580 4.694 1.00 92.38 271 VAL A O 1
ATOM 2081 N N . TRP A 1 272 ? 12.423 3.400 2.613 1.00 92.69 272 TRP A N 1
ATOM 2082 C CA . TRP A 1 272 ? 13.705 4.105 2.620 1.00 92.69 272 TRP A CA 1
ATOM 2083 C C . TRP A 1 272 ? 13.552 5.587 2.945 1.00 92.69 272 TRP A C 1
ATOM 2085 O O . TRP A 1 272 ? 14.325 6.126 3.733 1.00 92.69 272 TRP A O 1
ATOM 2095 N N . GLY A 1 273 ? 12.566 6.235 2.321 1.00 93.00 273 GLY A N 1
ATOM 2096 C CA . GLY A 1 273 ? 12.293 7.660 2.460 1.00 93.00 273 GLY A CA 1
ATOM 2097 C C . GLY A 1 273 ? 13.116 8.576 1.550 1.00 93.00 273 GLY A C 1
ATOM 2098 O O . GLY A 1 273 ? 13.074 9.787 1.748 1.00 93.00 273 GLY A O 1
ATOM 2099 N N . GLU A 1 274 ? 13.859 8.051 0.568 1.00 93.31 274 GLU A N 1
ATOM 2100 C CA . GLU A 1 274 ? 14.692 8.896 -0.306 1.00 93.31 274 GLU A CA 1
ATOM 2101 C C . GLU A 1 274 ? 14.758 8.483 -1.784 1.00 93.31 274 GLU A C 1
ATOM 2103 O O . GLU A 1 274 ? 15.433 9.160 -2.555 1.00 93.31 274 GLU A O 1
ATOM 2108 N N . SER A 1 275 ? 14.095 7.412 -2.225 1.00 96.06 275 SER A N 1
ATOM 2109 C CA . SER A 1 275 ? 14.171 6.994 -3.631 1.00 96.06 275 SER A CA 1
ATOM 2110 C C . SER A 1 275 ? 13.308 7.842 -4.572 1.00 96.06 275 SER A C 1
ATOM 2112 O O . SER A 1 275 ? 12.166 8.189 -4.275 1.00 96.06 275 SER A O 1
ATOM 2114 N N . ASP A 1 276 ? 13.864 8.151 -5.745 1.00 96.94 276 ASP A N 1
ATOM 2115 C CA . ASP A 1 276 ? 13.194 8.889 -6.829 1.00 96.94 276 ASP A CA 1
ATOM 2116 C C . ASP A 1 276 ? 13.229 8.137 -8.173 1.00 96.94 276 ASP A C 1
ATOM 2118 O O . ASP A 1 276 ? 12.590 8.542 -9.146 1.00 96.94 276 ASP A O 1
ATOM 2122 N N . SER A 1 277 ? 13.993 7.045 -8.238 1.00 98.19 277 SER A N 1
ATOM 2123 C CA . SER A 1 277 ? 14.319 6.316 -9.459 1.00 98.19 277 SER A CA 1
ATOM 2124 C C . SER A 1 277 ? 14.663 4.859 -9.156 1.00 98.19 277 SER A C 1
ATOM 2126 O O . SER A 1 277 ? 14.856 4.459 -8.006 1.00 98.19 277 SER A O 1
ATOM 2128 N N . PHE A 1 278 ? 14.844 4.066 -10.213 1.00 98.38 278 PHE A N 1
ATOM 2129 C CA . PHE A 1 278 ? 15.435 2.735 -10.109 1.00 98.38 278 PHE A CA 1
ATOM 2130 C C . PHE A 1 278 ? 16.780 2.664 -10.825 1.00 98.38 278 PHE A C 1
ATOM 2132 O O . PHE A 1 278 ? 17.042 3.363 -11.810 1.00 98.38 278 PHE A O 1
ATOM 2139 N N . ILE A 1 279 ? 17.628 1.750 -10.369 1.00 97.69 279 ILE A N 1
ATOM 2140 C CA . ILE A 1 279 ? 18.859 1.379 -11.061 1.00 97.69 279 ILE A CA 1
ATOM 2141 C C . ILE A 1 279 ? 18.996 -0.136 -11.074 1.00 97.69 279 ILE A C 1
ATOM 2143 O O . ILE A 1 279 ? 18.806 -0.790 -10.054 1.00 97.69 279 ILE A O 1
ATOM 2147 N N . VAL A 1 280 ? 19.331 -0.705 -12.228 1.00 97.50 280 VAL A N 1
ATOM 2148 C CA . VAL A 1 280 ? 19.776 -2.094 -12.304 1.00 97.50 280 VAL A CA 1
ATOM 2149 C C . VAL A 1 280 ? 21.282 -2.106 -12.112 1.00 97.50 280 VAL A C 1
ATOM 2151 O O . VAL A 1 280 ? 22.018 -1.500 -12.896 1.00 97.50 280 VAL A O 1
ATOM 2154 N N . TYR A 1 281 ? 21.741 -2.777 -11.063 1.00 94.94 281 TYR A N 1
ATOM 2155 C CA . TYR A 1 281 ? 23.142 -2.826 -10.668 1.00 94.94 281 TYR A CA 1
ATOM 2156 C C . TYR A 1 281 ? 23.687 -4.252 -10.775 1.00 94.94 281 TYR A C 1
ATOM 2158 O O . TYR A 1 281 ? 22.998 -5.223 -10.453 1.00 94.94 281 TYR A O 1
ATOM 2166 N N . ALA A 1 282 ? 24.916 -4.373 -11.272 1.00 94.25 282 ALA A N 1
ATOM 2167 C CA . ALA A 1 282 ? 25.618 -5.638 -11.431 1.00 94.25 282 ALA A CA 1
ATOM 2168 C C . ALA A 1 282 ? 26.375 -6.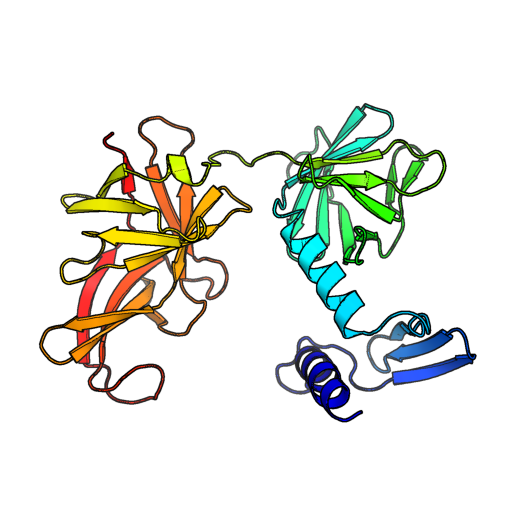002 -10.153 1.00 94.25 282 ALA A C 1
ATOM 2170 O O . ALA A 1 282 ? 27.102 -5.178 -9.593 1.00 94.25 282 ALA A O 1
ATOM 2171 N N . PHE A 1 283 ? 26.272 -7.263 -9.755 1.00 91.12 283 PHE A N 1
ATOM 2172 C CA . PHE A 1 283 ? 27.007 -7.856 -8.648 1.00 91.12 283 PHE A CA 1
ATOM 2173 C C . PHE A 1 283 ? 27.745 -9.103 -9.129 1.00 91.12 283 PHE A C 1
ATOM 2175 O O . PHE A 1 283 ? 27.234 -9.887 -9.932 1.00 91.12 283 PHE A O 1
ATOM 2182 N N . SER A 1 284 ? 28.962 -9.315 -8.633 1.00 88.94 284 SER A N 1
ATOM 2183 C CA . SER A 1 284 ? 29.726 -10.528 -8.943 1.00 88.94 284 SER A CA 1
ATOM 2184 C C . SER A 1 284 ? 29.338 -11.726 -8.061 1.00 88.94 284 SER A C 1
ATOM 2186 O O . SER A 1 284 ? 29.841 -12.826 -8.281 1.00 88.94 284 SER A O 1
ATOM 2188 N N . GLY A 1 285 ? 28.483 -11.515 -7.062 1.00 84.12 285 GLY A N 1
ATOM 2189 C CA . GLY A 1 285 ? 27.861 -12.537 -6.224 1.00 84.12 285 GLY A CA 1
ATOM 2190 C C . GLY A 1 285 ? 26.356 -12.289 -6.116 1.00 84.12 285 GLY A C 1
ATOM 2191 O O . GLY A 1 285 ? 25.887 -11.202 -6.448 1.00 84.12 285 GLY A O 1
ATOM 2192 N N . LEU A 1 286 ? 25.595 -13.292 -5.675 1.00 77.38 286 LEU A N 1
ATOM 2193 C CA . LEU A 1 286 ? 24.151 -13.157 -5.476 1.00 77.38 286 LEU A CA 1
ATOM 2194 C C . LEU A 1 286 ? 23.878 -12.243 -4.258 1.00 77.38 286 LEU A C 1
ATOM 2196 O O . LEU A 1 286 ? 24.317 -12.590 -3.159 1.00 77.38 286 LEU A O 1
ATOM 2200 N N . PRO A 1 287 ? 23.161 -11.110 -4.401 1.00 72.50 287 PRO A N 1
ATOM 2201 C CA . PRO A 1 287 ? 22.701 -10.321 -3.251 1.00 72.50 287 PRO A CA 1
ATOM 2202 C C . PRO A 1 287 ? 21.833 -11.172 -2.298 1.00 72.50 287 PRO A C 1
ATOM 2204 O O . PRO A 1 287 ? 21.179 -12.105 -2.764 1.00 72.50 287 PRO A O 1
ATOM 2207 N N . PRO A 1 288 ? 21.785 -10.895 -0.978 1.00 61.59 288 PRO A N 1
ATOM 2208 C CA . PRO A 1 288 ? 22.278 -9.700 -0.286 1.00 61.59 288 PRO A CA 1
ATOM 2209 C C . PRO A 1 288 ? 23.671 -9.865 0.341 1.00 61.59 288 PRO A C 1
ATOM 2211 O O . PRO A 1 288 ? 24.123 -8.981 1.066 1.00 61.59 288 PRO A O 1
ATOM 2214 N N . VAL A 1 289 ? 24.346 -10.997 0.122 1.00 59.03 289 VAL A N 1
ATOM 2215 C CA . VAL A 1 289 ? 25.622 -11.291 0.786 1.00 59.03 289 VAL A CA 1
ATOM 2216 C C . VAL A 1 289 ? 26.696 -10.326 0.274 1.00 59.03 289 VAL A C 1
ATOM 2218 O O . VAL A 1 289 ? 26.969 -10.269 -0.923 1.00 59.03 289 VAL A O 1
ATOM 2221 N N . ASN A 1 290 ? 27.265 -9.534 1.189 1.00 53.12 290 ASN A N 1
ATOM 2222 C CA . ASN A 1 290 ? 28.248 -8.492 0.893 1.00 53.12 290 ASN A CA 1
ATOM 2223 C C . ASN A 1 290 ? 29.402 -9.028 0.037 1.00 53.12 290 ASN A C 1
ATOM 2225 O O . ASN A 1 290 ? 30.169 -9.880 0.484 1.00 53.12 290 ASN A O 1
ATOM 2229 N N . GLY A 1 291 ? 29.568 -8.468 -1.159 1.00 60.41 291 GLY A N 1
ATOM 2230 C CA . GLY A 1 291 ? 30.780 -8.652 -1.945 1.00 60.41 291 GLY A CA 1
ATOM 2231 C C . GLY A 1 291 ? 30.559 -8.491 -3.438 1.00 60.41 291 GLY A C 1
ATOM 2232 O O . GLY A 1 291 ? 30.039 -9.392 -4.087 1.00 60.41 291 GLY A O 1
ATOM 2233 N N . ASN A 1 292 ? 31.073 -7.374 -3.966 1.00 72.44 292 ASN A N 1
ATOM 2234 C CA . ASN A 1 292 ? 31.395 -7.119 -5.377 1.00 72.44 292 ASN A CA 1
ATOM 2235 C C . ASN A 1 292 ? 30.288 -6.467 -6.213 1.00 72.44 292 ASN A C 1
ATOM 2237 O O . ASN A 1 292 ? 29.914 -6.976 -7.268 1.00 72.44 292 ASN A O 1
ATOM 2241 N N . ALA A 1 293 ? 29.804 -5.305 -5.771 1.00 81.69 293 ALA A N 1
ATOM 2242 C CA . ALA A 1 293 ? 29.145 -4.359 -6.666 1.00 81.69 293 ALA A CA 1
ATOM 2243 C C . ALA A 1 293 ? 30.113 -4.012 -7.822 1.00 81.69 293 ALA A C 1
ATOM 2245 O O . ALA A 1 293 ? 31.257 -3.632 -7.574 1.00 81.69 293 ALA A O 1
ATOM 2246 N N . VAL A 1 294 ? 29.683 -4.196 -9.071 1.00 88.19 294 VAL A N 1
ATOM 2247 C CA . VAL A 1 294 ? 30.532 -4.048 -10.269 1.00 88.19 294 VAL A CA 1
ATOM 2248 C C . VAL A 1 294 ? 30.262 -2.727 -10.977 1.00 88.19 294 VAL A C 1
ATOM 2250 O O . VAL A 1 294 ? 31.192 -2.040 -11.391 1.00 88.19 294 VAL A O 1
ATOM 2253 N N . GLY A 1 295 ? 28.991 -2.357 -11.118 1.00 91.50 295 GLY A N 1
ATOM 2254 C CA . GLY A 1 295 ? 28.603 -1.129 -11.798 1.00 91.50 295 GLY A CA 1
ATOM 2255 C C . GLY A 1 295 ? 27.136 -1.111 -12.203 1.00 91.50 295 GLY A C 1
ATOM 2256 O O . GLY A 1 295 ? 26.423 -2.109 -12.100 1.00 91.50 295 GLY A O 1
ATOM 2257 N N . SER A 1 296 ? 26.680 0.041 -12.688 1.00 94.38 296 SER A N 1
ATOM 2258 C CA . SER A 1 296 ? 25.324 0.195 -13.207 1.00 94.38 296 SER A CA 1
ATOM 2259 C C . SER A 1 296 ? 25.174 -0.485 -14.567 1.00 94.38 296 SER A C 1
ATOM 2261 O O . SER A 1 296 ? 25.958 -0.215 -15.476 1.00 94.38 296 SER A O 1
ATOM 2263 N N . ILE A 1 297 ? 24.128 -1.291 -14.724 1.00 96.44 297 ILE A N 1
ATOM 2264 C CA . ILE A 1 297 ? 23.701 -1.856 -16.008 1.00 96.44 297 ILE A CA 1
ATOM 2265 C C . ILE A 1 297 ? 22.750 -0.888 -16.712 1.00 96.44 297 ILE A C 1
ATOM 2267 O O . ILE A 1 297 ? 22.930 -0.577 -17.886 1.00 96.44 297 ILE A O 1
ATOM 2271 N N . GLU A 1 298 ? 21.734 -0.403 -15.998 1.00 97.38 298 GLU A N 1
ATOM 2272 C CA . GLU A 1 298 ? 20.701 0.458 -16.569 1.00 97.38 298 GLU A CA 1
ATOM 2273 C C . GLU A 1 298 ? 20.141 1.405 -15.508 1.00 97.38 298 GLU A C 1
ATOM 2275 O O . GLU A 1 298 ? 19.877 0.994 -14.381 1.00 97.38 298 GLU A O 1
ATOM 2280 N N . ARG A 1 299 ? 19.949 2.677 -15.865 1.00 97.31 299 ARG A N 1
ATOM 2281 C CA . ARG A 1 299 ? 19.332 3.689 -14.995 1.00 97.31 299 ARG A CA 1
ATOM 2282 C C . ARG A 1 299 ? 17.926 3.980 -15.506 1.00 97.31 299 ARG A C 1
ATOM 2284 O O . ARG A 1 299 ? 17.754 4.263 -16.691 1.00 97.31 299 ARG A O 1
ATOM 2291 N N . ILE A 1 300 ? 16.946 3.929 -14.614 1.00 98.00 300 ILE A N 1
ATOM 2292 C CA . ILE A 1 300 ? 15.535 4.207 -14.890 1.00 98.00 300 ILE A CA 1
ATOM 2293 C C . ILE A 1 300 ? 15.173 5.433 -14.048 1.00 98.00 300 ILE A C 1
ATOM 2295 O O . ILE A 1 300 ? 14.727 5.313 -12.909 1.00 98.00 300 ILE A O 1
ATOM 2299 N N . ILE A 1 301 ? 15.478 6.613 -14.590 1.00 97.69 301 ILE A N 1
ATOM 2300 C CA . ILE A 1 301 ? 15.379 7.897 -13.883 1.00 97.69 301 ILE A CA 1
ATOM 2301 C C . ILE A 1 301 ? 13.939 8.400 -13.930 1.00 97.69 301 ILE A C 1
ATOM 2303 O O . ILE A 1 301 ? 13.410 8.549 -15.033 1.00 97.69 301 ILE A O 1
ATOM 2307 N N . GLY A 1 302 ? 13.341 8.678 -12.766 1.00 97.12 302 GLY A N 1
ATOM 2308 C CA . GLY A 1 302 ? 12.005 9.270 -12.630 1.00 97.12 302 GLY A CA 1
ATOM 2309 C C . GLY A 1 302 ? 10.962 8.665 -13.577 1.00 97.12 302 GLY A C 1
ATOM 2310 O O . GLY A 1 302 ? 10.406 9.399 -14.399 1.00 97.12 302 GLY A O 1
ATOM 2311 N N . PRO A 1 303 ? 10.748 7.334 -13.557 1.00 97.62 303 PRO A N 1
ATOM 2312 C CA . PRO A 1 303 ? 9.884 6.687 -14.531 1.00 97.62 303 PRO A CA 1
ATOM 2313 C C . PRO A 1 303 ? 8.451 7.208 -14.432 1.00 97.62 303 PRO A C 1
ATOM 2315 O O . PRO A 1 303 ? 7.877 7.314 -13.351 1.00 97.62 303 PRO A O 1
ATOM 2318 N N . VAL A 1 304 ? 7.858 7.467 -15.595 1.00 98.50 304 VAL A N 1
ATOM 2319 C CA . VAL A 1 304 ? 6.425 7.718 -15.744 1.00 98.50 304 VAL A CA 1
ATOM 2320 C C . VAL A 1 304 ? 5.913 6.791 -16.833 1.00 98.50 304 VAL A C 1
ATOM 2322 O O . VAL A 1 304 ? 6.411 6.822 -17.960 1.00 98.50 304 VAL A O 1
ATOM 2325 N N . LEU A 1 305 ? 4.947 5.945 -16.487 1.00 98.69 305 LEU A N 1
ATOM 2326 C CA . LEU A 1 305 ? 4.242 5.086 -17.433 1.00 98.69 305 LEU A CA 1
ATOM 2327 C C . LEU A 1 305 ? 3.013 5.830 -17.944 1.00 98.69 305 LEU A C 1
ATOM 2329 O O . LEU A 1 305 ? 2.216 6.294 -17.141 1.00 98.69 305 LEU A O 1
ATOM 2333 N N . VAL A 1 306 ? 2.834 5.917 -19.258 1.00 98.62 306 VAL A N 1
ATOM 2334 C CA . VAL A 1 306 ? 1.657 6.523 -19.900 1.00 98.62 306 VAL A CA 1
ATOM 2335 C C . VAL A 1 306 ? 0.930 5.449 -20.692 1.00 98.62 306 VAL A C 1
ATOM 2337 O O . VAL A 1 306 ? 1.492 4.926 -21.659 1.00 98.62 306 VAL A O 1
ATOM 2340 N N . LYS A 1 307 ? -0.291 5.094 -20.293 1.00 98.38 307 LYS A N 1
ATOM 2341 C CA . LYS A 1 307 ? -1.078 4.037 -20.938 1.00 98.38 307 LYS A CA 1
ATOM 2342 C C . LYS A 1 307 ? -1.392 4.401 -22.391 1.00 98.38 307 LYS A C 1
ATOM 2344 O O . LYS A 1 307 ? -1.517 5.579 -22.717 1.00 98.38 307 LYS A O 1
ATOM 2349 N N . GLN A 1 308 ? -1.412 3.410 -23.275 1.00 98.00 308 GLN A N 1
ATOM 2350 C CA . GLN A 1 308 ? -1.581 3.596 -24.722 1.00 98.00 308 GLN A CA 1
ATOM 2351 C C . GLN A 1 308 ? -2.852 2.941 -25.270 1.00 98.00 308 GLN A C 1
ATOM 2353 O O . GLN A 1 308 ? -3.225 3.232 -26.405 1.00 98.00 308 GLN A O 1
ATOM 2358 N N . ASP A 1 309 ? -3.464 2.047 -24.498 1.00 89.50 309 ASP A N 1
ATOM 2359 C CA . ASP A 1 309 ? -4.589 1.195 -24.871 1.00 89.50 309 ASP A CA 1
ATOM 2360 C C . ASP A 1 309 ? -5.798 1.340 -23.937 1.00 89.50 309 ASP A C 1
ATOM 2362 O O . ASP A 1 309 ? -5.610 1.558 -22.714 1.00 89.50 309 ASP A O 1
#

pLDDT: mean 90.04, std 14.28, range [24.25, 98.81]

InterPro domains:
  IPR025396 Protein of unknown function DUF4302 [PF14135] (12-141)
  IPR032271 Domain of unknown function DUF4987 [PF16377] (156-280)

Organism: NCBI:txid674529

Secondary structure (DSSP, 8-state):
--HHHHHHHHHHHHHH-TTTS-S--S-EEEEEEETTEEEEEETTT--EEEE-PPPTT--HHHHHHHHHHHHHHS---EEEEEETTEEEEEEEEETTEEEEEETT--TTSPPEEEEEEE-SSEEEEEEEEEETTEEEEEEEEETTTTEEEE-STT--EEEEE-PPTT---GGGG-EEEEETTEEEEEEE-TTSSEEEEESSSSSSEEEEEEETTTTEEEEE-EEEEEETTEEEEEEEE-TTT--EE-STT-EEEEEE-SSSS-EEEEEE-SSSS---EEEEEEESS-TTSS--EEEEEEEE-S-EEEE--

Foldseek 3Di:
DPPVVVVVVVVLCQQPPPPNHVPDAPDWDFPDDDPQWTWIARPPPRDIDIDGDDDPVDDPVNWVVLLVVQCVLLLAQKFFKAWPNDTQAIWGDDPQWIWGDGPPDDPPDDIDIWGWDGGSFFIATPAWDADPNDTAGTWGDDSVQSWTATPDPPTGIIRGDDADQQAAQLVRQAAWWDWPPWIWGWADDPVSFKTWIDRLDPPAIFMWGQSNNHHWTWGAWDFRQDDPQFTKIKWFAAPVVRDTGRDGPWTWIWDWHNDPPIKTWTDTPPPVRHGQWIWIWTARDDPDPDDGGDGTPDTGGRTMIGGDD

Sequence (309 aa):
MQALRLHSIVIMHLLSEPVGGLGGDFEFTIMSAAPDKVVMSGTKTRNMITLTPMPKERTWTSYLEGVLANQDAIFLGTFKLMVNGKEVGSVVQDYNVFTLTYNGADERDPKVEIPFLYTDEGIKLYEPIIINGVAMSAFKSDVASVSFVCADAGVDAKLEAFYPGGYRFYDQLVGIYKMGTKTVTVTANADRNTYTLTGFYSLSRVQAEYARSIGTLSIKAQSVGMAYGYYAQLCAWNTSSGNLNWMEGFGMMGVNSTDDPLTISFVDNGVWGESDSFIVYAFSGLPPVNGNAVGSIERIIGPVLVKQD

Radius of gyration: 23.42 Å; chains: 1; bounding box: 59×49×66 Å